Protein AF-A0A3N0BT98-F1 (afdb_monomer)

Nearest PDB structures (foldseek):
  6cet-assembly1_N  TM=4.795E-01  e=2.109E+00  Homo sapiens
  4luq-assembly2_D  TM=4.704E-01  e=3.663E+00  Pseudomonas aeruginosa PAO1
  7lc1-assembly1_B  TM=3.191E-01  e=2.385E+00  Homo sapiens
  4iss-assembly1_B  TM=2.458E-01  e=2.535E+00  Kluyveromyces lactis
  3voq-assembly1_A  TM=1.788E-01  e=3.048E+00  Homo sapiens

Solvent-accessible surface area (backbone atoms only — not comparable to full-atom values): 11064 Å² total; per-residue (Å²): 137,88,85,83,86,76,63,76,72,62,53,56,63,38,39,77,68,69,76,57,75,79,85,70,93,79,62,84,76,84,80,78,77,80,72,86,69,74,60,62,68,60,52,51,51,52,43,51,52,55,50,40,75,73,59,41,68,65,61,46,35,58,98,92,37,72,39,57,60,36,55,39,48,50,52,51,49,73,67,46,92,66,81,86,60,92,69,63,80,27,65,45,79,78,39,50,93,59,88,88,38,53,39,29,30,35,72,26,57,69,69,48,34,20,30,39,28,48,45,77,47,80,55,96,92,41,80,48,33,24,25,39,52,44,72,32,80,85,49,78,47,50,64,27,41,40,51,41,24,53,50,72,72,44,86,90,74,86,80,83,71,40,72,47,72,50,82,81,70,82,84,70,77,84,79,76,132

Secondary structure (DSSP, 8-state):
-------HHHHHHHHTTT------SS-------------HHHHHHHHHHHHHHHHGGGGTEETTEE-IIIIIHHHHHHH-SSS-S-----EEES----SS-SEEEEEESGGG-EEEEEEEEEETTEEEEEEEEEE-TT-SSSHHHHHHHHHHHSTT-----EEEE----TTSSS---

Mean predicted aligned error: 12.89 Å

Structure (mmCIF, N/CA/C/O backbone):
data_AF-A0A3N0BT98-F1
#
_entry.id   AF-A0A3N0BT98-F1
#
loop_
_atom_site.group_PDB
_atom_site.id
_atom_site.type_symbol
_atom_site.label_atom_id
_atom_site.label_alt_id
_atom_site.label_comp_id
_atom_site.label_asym_id
_atom_site.label_entity_id
_atom_site.label_seq_id
_atom_site.pdbx_PDB_ins_code
_atom_site.Cartn_x
_atom_site.Cartn_y
_atom_site.Cartn_z
_atom_site.occupancy
_atom_site.B_iso_or_equiv
_atom_site.auth_seq_id
_atom_site.auth_comp_id
_atom_site.auth_asym_id
_atom_site.auth_atom_id
_atom_site.pdbx_PDB_model_num
ATOM 1 N N . MET A 1 1 ? -21.030 -3.611 40.974 1.00 27.77 1 MET A N 1
ATOM 2 C CA . MET A 1 1 ? -19.738 -2.999 41.354 1.00 27.77 1 MET A CA 1
ATOM 3 C C . MET A 1 1 ? -18.654 -4.015 41.021 1.00 27.77 1 MET A C 1
ATOM 5 O O . MET A 1 1 ? -18.621 -5.060 41.652 1.00 27.77 1 MET A O 1
ATOM 9 N N . VAL A 1 2 ? -17.878 -3.803 39.955 1.00 24.09 2 VAL A N 1
ATOM 10 C CA . VAL A 1 2 ? -16.893 -4.791 39.474 1.00 24.09 2 VAL A CA 1
ATOM 11 C C . VAL A 1 2 ? -15.517 -4.394 40.009 1.00 24.09 2 VAL A C 1
ATOM 13 O O . VAL A 1 2 ? -14.987 -3.358 39.622 1.00 24.09 2 VAL A O 1
ATOM 16 N N . GLN A 1 3 ? -14.959 -5.183 40.931 1.00 24.47 3 GLN A N 1
ATOM 17 C CA . GLN A 1 3 ? -13.578 -5.023 41.395 1.00 24.47 3 GLN A CA 1
ATOM 18 C C . GLN A 1 3 ? -12.652 -5.850 40.504 1.00 24.47 3 GLN A C 1
ATOM 20 O O . GLN A 1 3 ? -12.637 -7.076 40.582 1.00 24.47 3 GLN A O 1
ATOM 25 N N . ILE A 1 4 ? -11.865 -5.178 39.667 1.00 32.69 4 ILE A N 1
ATOM 26 C CA . ILE A 1 4 ? -10.809 -5.815 38.877 1.00 32.69 4 ILE A CA 1
ATOM 27 C C . ILE A 1 4 ? -9.499 -5.672 39.659 1.00 32.69 4 ILE A C 1
ATOM 29 O O . ILE A 1 4 ? -8.987 -4.566 39.821 1.00 32.69 4 ILE A O 1
ATOM 33 N N . LYS A 1 5 ? -8.957 -6.786 40.164 1.00 31.34 5 LYS A N 1
ATOM 34 C CA . LYS A 1 5 ? -7.611 -6.843 40.756 1.00 31.34 5 LYS A CA 1
ATOM 35 C C . LYS A 1 5 ? -6.600 -7.143 39.648 1.00 31.34 5 LYS A C 1
ATOM 37 O O . LYS A 1 5 ? -6.535 -8.272 39.177 1.00 31.34 5 LYS A O 1
ATOM 42 N N . SER A 1 6 ? -5.817 -6.148 39.236 1.00 37.50 6 SER A N 1
ATOM 43 C CA . SER A 1 6 ? -4.643 -6.362 38.376 1.00 37.50 6 SER A CA 1
ATOM 44 C C . SER A 1 6 ? -3.377 -6.446 39.229 1.00 37.50 6 SER A C 1
ATOM 46 O O . SER A 1 6 ? -3.237 -5.714 40.208 1.00 37.50 6 SER A O 1
ATOM 48 N N . SER A 1 7 ? -2.449 -7.327 38.853 1.00 39.53 7 SER A N 1
ATOM 49 C CA . SER A 1 7 ? -1.159 -7.493 39.524 1.00 39.53 7 SER A CA 1
ATOM 50 C C . SER A 1 7 ? -0.265 -6.256 39.353 1.00 39.53 7 SER A C 1
ATOM 52 O O . SER A 1 7 ? -0.296 -5.562 38.332 1.00 39.53 7 SER A O 1
ATOM 54 N N . THR A 1 8 ? 0.564 -5.984 40.361 1.00 48.44 8 THR A N 1
ATOM 55 C CA . THR A 1 8 ? 1.478 -4.830 40.465 1.00 48.44 8 THR A CA 1
ATOM 56 C C . THR A 1 8 ? 2.521 -4.745 39.345 1.00 48.44 8 THR A C 1
ATOM 58 O O . THR A 1 8 ? 3.039 -3.662 39.078 1.00 48.44 8 THR A O 1
ATOM 61 N N . GLN A 1 9 ? 2.808 -5.846 38.644 1.00 46.72 9 GLN A N 1
ATOM 62 C CA . GLN A 1 9 ? 3.717 -5.856 37.490 1.00 46.72 9 GLN A CA 1
ATOM 63 C C . GLN A 1 9 ? 3.125 -5.151 36.259 1.00 46.72 9 GLN A C 1
ATOM 65 O O . GLN A 1 9 ? 3.854 -4.463 35.546 1.00 46.72 9 GLN A O 1
ATOM 70 N N . ASN A 1 10 ? 1.804 -5.221 36.054 1.00 46.53 10 ASN A N 1
ATOM 71 C CA . ASN A 1 10 ? 1.142 -4.543 34.933 1.00 46.53 10 ASN A CA 1
ATOM 72 C C . ASN A 1 10 ? 1.091 -3.018 35.120 1.00 46.53 10 ASN A C 1
ATOM 74 O O . ASN A 1 10 ? 1.072 -2.280 34.142 1.00 46.53 10 ASN A O 1
ATOM 78 N N . ILE A 1 11 ? 1.122 -2.536 36.365 1.00 48.88 11 ILE A N 1
ATOM 79 C CA . ILE A 1 11 ? 1.048 -1.103 36.693 1.00 48.88 11 ILE A CA 1
ATOM 80 C C . ILE A 1 11 ? 2.343 -0.377 36.292 1.00 48.88 11 ILE A C 1
ATOM 82 O O . ILE A 1 11 ? 2.284 0.684 35.675 1.00 48.88 11 ILE A O 1
ATOM 86 N N . LYS A 1 12 ? 3.513 -0.990 36.518 1.00 50.25 12 LYS A N 1
ATOM 87 C CA . LYS A 1 12 ? 4.813 -0.410 36.126 1.00 50.25 12 LYS A CA 1
ATOM 88 C C . LYS A 1 12 ? 4.991 -0.305 34.606 1.00 50.25 12 LYS A C 1
ATOM 90 O O . LYS A 1 12 ? 5.543 0.674 34.110 1.00 50.25 12 LYS A O 1
ATOM 95 N N . ALA A 1 13 ? 4.484 -1.284 33.852 1.00 50.62 13 ALA A N 1
ATOM 96 C CA . ALA A 1 13 ? 4.505 -1.249 32.386 1.00 50.62 13 ALA A CA 1
ATOM 97 C C . ALA A 1 13 ? 3.610 -0.136 31.806 1.00 50.62 13 ALA A C 1
ATOM 99 O O . ALA A 1 13 ? 3.868 0.369 30.712 1.00 50.62 13 ALA A O 1
ATOM 100 N N . LEU A 1 14 ? 2.563 0.257 32.536 1.00 45.38 14 LEU A N 1
ATOM 101 C CA . LEU A 1 14 ? 1.642 1.319 32.142 1.00 45.38 14 LEU A CA 1
ATOM 102 C C . LEU A 1 14 ? 2.140 2.717 32.563 1.00 45.38 14 LEU A C 1
ATOM 104 O O . LEU A 1 14 ? 1.911 3.678 31.828 1.00 45.38 14 LEU A O 1
ATOM 108 N N . GLU A 1 15 ? 2.895 2.829 33.664 1.00 47.34 15 GLU A N 1
ATOM 109 C CA . GLU A 1 15 ? 3.662 4.040 34.020 1.00 47.34 15 GLU A CA 1
ATOM 110 C C . GLU A 1 15 ? 4.735 4.374 32.981 1.00 47.34 15 GLU A C 1
ATOM 112 O O . GLU A 1 15 ? 4.818 5.518 32.538 1.00 47.34 15 GLU A O 1
ATOM 117 N N . HIS A 1 16 ? 5.494 3.380 32.507 1.00 50.00 16 HIS A N 1
ATOM 118 C CA . HIS A 1 16 ? 6.526 3.589 31.482 1.00 50.00 16 HIS A CA 1
ATOM 119 C C . HIS A 1 16 ? 5.952 4.106 30.145 1.00 50.00 16 HIS A C 1
ATOM 121 O O . HIS A 1 16 ? 6.655 4.732 29.355 1.00 50.00 16 HIS A O 1
ATOM 127 N N . LYS A 1 17 ? 4.661 3.871 29.877 1.00 47.38 17 LYS A N 1
ATOM 128 C CA . LYS A 1 17 ? 3.953 4.385 28.690 1.00 47.38 17 LYS A CA 1
ATOM 129 C C . LYS A 1 17 ? 3.357 5.786 28.891 1.00 47.38 17 LYS A C 1
ATOM 131 O O . LYS A 1 17 ? 2.661 6.273 28.005 1.00 47.38 17 LYS A O 1
ATOM 136 N N . GLY A 1 18 ? 3.595 6.429 30.038 1.00 42.69 18 GLY A N 1
ATOM 137 C CA . GLY A 1 18 ? 3.077 7.766 30.353 1.00 42.69 18 GLY A CA 1
ATOM 138 C C . GLY A 1 18 ? 1.562 7.817 30.581 1.00 42.69 18 GLY A C 1
ATOM 139 O O . GLY A 1 18 ? 0.978 8.897 30.574 1.00 42.69 18 GLY A O 1
ATOM 140 N N . LEU A 1 19 ? 0.917 6.661 30.777 1.00 42.69 19 LEU A N 1
ATOM 141 C CA . LEU A 1 19 ? -0.535 6.533 30.952 1.00 42.69 19 LEU A CA 1
ATOM 142 C C . LEU A 1 19 ? -0.970 6.624 32.429 1.00 42.69 19 LEU A C 1
ATOM 144 O O . LEU A 1 19 ? -2.149 6.451 32.726 1.00 42.69 19 LEU A O 1
ATOM 148 N N . PHE A 1 20 ? -0.032 6.880 33.350 1.00 44.25 20 PHE A N 1
ATOM 149 C CA . PHE A 1 20 ? -0.250 6.879 34.800 1.00 44.25 20 PHE A CA 1
ATOM 150 C C . PHE A 1 20 ? 0.465 8.043 35.504 1.00 44.25 20 PHE A C 1
ATOM 152 O O . PHE A 1 20 ? 1.631 8.321 35.227 1.00 44.25 20 PHE A O 1
ATOM 159 N N . LYS A 1 21 ? -0.228 8.682 36.458 1.00 47.00 21 LYS A N 1
ATOM 160 C CA . LYS A 1 21 ? 0.336 9.522 37.533 1.00 47.00 21 LYS A CA 1
ATOM 161 C C . LYS A 1 21 ? -0.542 9.422 38.792 1.00 47.00 21 LYS A C 1
ATOM 163 O O . LYS A 1 21 ? -1.759 9.317 38.670 1.00 47.00 21 LYS A O 1
ATOM 168 N N . ASN A 1 22 ? 0.085 9.527 39.969 1.00 45.16 22 ASN A N 1
ATOM 169 C CA . ASN A 1 22 ? -0.522 9.585 41.312 1.00 45.16 22 ASN A CA 1
ATOM 170 C C . ASN A 1 22 ? -1.292 8.322 41.754 1.00 45.16 22 ASN A C 1
ATOM 172 O O . ASN A 1 22 ? -2.518 8.321 41.843 1.00 45.16 22 ASN A O 1
ATOM 176 N N . TRP A 1 23 ? -0.557 7.255 42.082 1.00 43.41 23 TRP A N 1
ATOM 177 C CA . TRP A 1 23 ? -1.090 6.078 42.778 1.00 43.41 2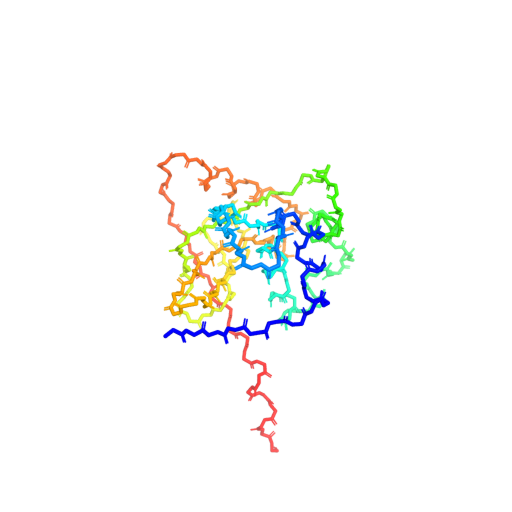3 TRP A CA 1
ATOM 178 C C . TRP A 1 23 ? -0.957 6.236 44.305 1.00 43.41 23 TRP A C 1
ATOM 180 O O . TRP A 1 23 ? 0.158 6.281 44.814 1.00 43.41 23 TRP A O 1
ATOM 190 N N . ASP A 1 24 ? -2.081 6.283 45.029 1.00 44.97 24 ASP A N 1
ATOM 191 C CA . ASP A 1 24 ? -2.153 6.358 46.509 1.00 44.97 24 ASP A CA 1
ATOM 192 C C . ASP A 1 24 ? -2.895 5.141 47.110 1.00 44.97 24 ASP A C 1
ATOM 194 O O . ASP A 1 24 ? -3.678 5.228 48.048 1.00 44.97 24 ASP A O 1
ATOM 198 N N . GLY A 1 25 ? -2.764 3.961 46.495 1.00 47.28 25 GLY A N 1
ATOM 199 C CA . GLY A 1 25 ? -3.214 2.693 47.094 1.00 47.28 25 GLY A CA 1
ATOM 200 C C . GLY A 1 25 ? -4.725 2.488 47.331 1.00 47.28 25 GLY A C 1
ATOM 201 O O . GLY A 1 25 ? -5.108 1.382 47.701 1.00 47.28 25 GLY A O 1
ATOM 202 N N . GLY A 1 26 ? -5.595 3.478 47.093 1.00 37.22 26 GLY A N 1
ATOM 203 C CA . GLY A 1 26 ? -7.041 3.361 47.359 1.00 37.22 26 GLY A CA 1
ATOM 204 C C . GLY A 1 26 ? -7.983 4.062 46.373 1.00 37.22 26 GLY A C 1
ATOM 205 O O . GLY A 1 26 ? -9.180 3.776 46.369 1.00 37.22 26 GLY A O 1
ATOM 206 N N . LYS A 1 27 ? -7.480 4.950 45.508 1.00 33.22 27 LYS A N 1
ATOM 207 C CA . LYS A 1 27 ? -8.255 5.611 44.443 1.00 33.22 27 LYS A CA 1
ATOM 208 C C . LYS A 1 27 ? -7.406 5.698 43.178 1.00 33.22 27 LYS A C 1
ATOM 210 O O . LYS A 1 27 ? -6.213 5.972 43.261 1.00 33.22 27 LYS A O 1
ATOM 215 N N . PHE A 1 28 ? -8.022 5.468 42.020 1.00 31.52 28 PHE A N 1
ATOM 216 C CA . PHE A 1 28 ? -7.391 5.672 40.718 1.00 31.52 28 PHE A CA 1
ATOM 217 C C . PHE A 1 28 ? -8.147 6.761 39.955 1.00 31.52 28 PHE A C 1
ATOM 219 O O . PHE A 1 28 ? -9.377 6.762 39.926 1.00 31.52 28 PHE A O 1
ATOM 226 N N . THR A 1 29 ? -7.408 7.670 39.324 1.00 32.06 29 THR A N 1
ATOM 227 C CA . THR A 1 29 ? -7.962 8.650 38.387 1.00 32.06 29 THR A CA 1
ATOM 228 C C . THR A 1 29 ? -7.465 8.280 37.001 1.00 32.06 29 THR A C 1
ATOM 230 O O . THR A 1 29 ? -6.276 8.377 36.709 1.00 32.06 29 THR A O 1
ATOM 233 N N . LEU A 1 30 ? -8.377 7.793 36.163 1.00 31.94 30 LEU A N 1
ATOM 234 C CA . LEU A 1 30 ? -8.071 7.360 34.806 1.00 31.94 30 LEU A CA 1
ATOM 235 C C . LEU A 1 30 ? -8.245 8.556 33.868 1.00 31.94 30 LEU A C 1
ATOM 237 O O . LEU A 1 30 ? -9.354 8.872 33.443 1.00 31.94 30 LEU A O 1
ATOM 241 N N . THR A 1 31 ? -7.156 9.259 33.571 1.00 31.36 31 THR A N 1
ATOM 242 C CA . THR A 1 31 ? -7.186 10.377 32.621 1.00 31.36 31 THR A CA 1
ATOM 243 C C . THR A 1 31 ? -7.061 9.824 31.205 1.00 31.36 31 THR A C 1
ATOM 245 O O . THR A 1 31 ? -5.972 9.730 30.643 1.00 31.36 31 THR A O 1
ATOM 248 N N . TRP A 1 32 ? -8.183 9.410 30.617 1.00 33.00 32 TRP A N 1
ATOM 249 C CA . TRP A 1 32 ? -8.204 8.964 29.227 1.00 33.00 32 TRP A CA 1
ATOM 250 C C . TRP A 1 32 ? -8.267 10.183 28.306 1.00 33.00 32 TRP A C 1
ATOM 252 O O . TRP A 1 32 ? -9.336 10.685 27.972 1.00 33.00 32 TRP A O 1
ATOM 262 N N . GLN A 1 33 ? -7.110 10.673 27.865 1.00 35.41 33 GLN A N 1
ATOM 263 C CA . GLN A 1 33 ? -7.080 11.443 26.627 1.00 35.41 33 GLN A CA 1
ATOM 264 C C . GLN A 1 33 ? -7.118 10.437 25.482 1.00 35.41 33 GLN A C 1
ATOM 266 O O . GLN A 1 33 ? -6.097 9.863 25.107 1.00 35.41 33 GLN A O 1
ATOM 271 N N . GLN A 1 34 ? -8.312 10.187 24.947 1.00 32.53 34 GLN A N 1
ATOM 272 C CA . GLN A 1 34 ? -8.488 9.471 23.690 1.00 32.53 34 GLN A CA 1
ATOM 273 C C . GLN A 1 34 ? -7.866 10.341 22.583 1.00 32.53 34 GLN A C 1
ATOM 275 O O . GLN A 1 34 ? -8.548 11.123 21.921 1.00 32.53 34 GLN A O 1
ATOM 280 N N . ARG A 1 35 ? -6.537 10.295 22.426 1.00 37.78 35 ARG A N 1
ATOM 281 C CA . ARG A 1 35 ? -5.868 10.942 21.299 1.00 37.78 35 ARG A CA 1
ATOM 282 C C . ARG A 1 35 ? -6.377 10.244 20.041 1.00 37.78 35 ARG A C 1
ATOM 284 O O . ARG A 1 35 ? -5.951 9.140 19.730 1.00 37.78 35 ARG A O 1
ATOM 291 N N . LYS A 1 36 ? -7.277 10.905 19.311 1.00 51.19 36 LYS A N 1
ATOM 292 C CA . LYS A 1 36 ? -7.743 10.535 17.961 1.00 51.19 36 LYS A CA 1
ATOM 293 C C . LYS A 1 36 ? -6.627 10.621 16.899 1.00 51.19 36 LYS A C 1
ATOM 295 O O . LYS A 1 36 ? -6.927 10.754 15.718 1.00 51.19 36 LYS A O 1
ATOM 300 N N . ASN A 1 37 ? -5.353 10.571 17.288 1.00 59.22 37 ASN A N 1
ATOM 301 C CA . ASN A 1 37 ? -4.255 10.511 16.335 1.00 59.22 37 ASN A CA 1
ATOM 302 C C . ASN A 1 37 ? -4.044 9.048 15.974 1.00 59.22 37 ASN A C 1
ATOM 304 O O . ASN A 1 37 ? -3.452 8.285 16.732 1.00 59.22 37 ASN A O 1
ATOM 308 N N . ILE A 1 38 ? -4.594 8.670 14.825 1.00 70.38 38 ILE A N 1
ATOM 309 C CA . ILE A 1 38 ? -4.307 7.399 14.172 1.00 70.38 38 ILE A CA 1
ATOM 310 C C . ILE A 1 38 ? -2.798 7.336 13.929 1.00 70.38 38 ILE A C 1
ATOM 312 O O . ILE A 1 38 ? -2.228 8.247 13.324 1.00 70.38 38 ILE A O 1
ATOM 316 N N . ASP A 1 39 ? -2.156 6.267 14.396 1.00 83.12 39 ASP A N 1
ATOM 317 C CA . ASP A 1 39 ? -0.758 5.998 14.076 1.00 83.12 39 ASP A CA 1
ATOM 318 C C . ASP A 1 39 ? -0.665 5.566 12.606 1.00 83.12 39 ASP A C 1
ATOM 320 O O . ASP A 1 39 ? -0.845 4.398 12.249 1.00 83.12 39 ASP A O 1
ATOM 324 N N . LYS A 1 40 ? -0.430 6.552 11.736 1.00 84.50 40 LYS A N 1
ATOM 325 C CA . LYS A 1 40 ? -0.335 6.363 10.286 1.00 84.50 40 LYS A CA 1
ATOM 326 C C . LYS A 1 40 ? 0.766 5.366 9.913 1.00 84.50 40 LYS A C 1
ATOM 328 O O . LYS A 1 40 ? 0.600 4.583 8.982 1.00 84.50 40 LYS A O 1
ATOM 333 N N . LYS A 1 41 ? 1.870 5.347 10.667 1.00 87.56 41 LYS A N 1
ATOM 334 C CA . LYS A 1 41 ? 2.983 4.423 10.436 1.00 87.56 41 LYS A CA 1
ATOM 335 C C . LYS A 1 41 ? 2.585 2.995 10.789 1.00 87.56 41 LYS A C 1
ATOM 337 O O . LYS A 1 41 ? 2.930 2.075 10.054 1.00 87.56 41 LYS A O 1
ATOM 342 N N . ALA A 1 42 ? 1.825 2.799 11.865 1.00 87.94 42 ALA A N 1
ATOM 343 C CA . ALA A 1 42 ? 1.260 1.491 12.190 1.00 87.94 42 ALA A CA 1
ATOM 344 C C . ALA A 1 42 ? 0.292 0.997 11.100 1.00 87.94 42 ALA A C 1
ATOM 346 O O . ALA A 1 42 ? 0.397 -0.157 10.687 1.00 87.94 42 ALA A O 1
ATOM 347 N N . LEU A 1 43 ? -0.583 1.866 10.576 1.00 89.06 43 LEU A N 1
ATOM 348 C CA . LEU A 1 43 ? -1.450 1.519 9.441 1.00 89.06 43 LEU A CA 1
ATOM 349 C C . LEU A 1 43 ? -0.640 1.094 8.212 1.00 89.06 43 LEU A C 1
ATOM 351 O O . LEU A 1 43 ? -0.933 0.061 7.611 1.00 89.06 43 LEU A O 1
ATOM 355 N N . LEU A 1 44 ? 0.409 1.847 7.880 1.00 92.75 44 LEU A N 1
ATOM 356 C CA . LEU A 1 44 ? 1.286 1.541 6.755 1.00 92.75 44 LEU A CA 1
ATOM 357 C C . LEU A 1 44 ? 2.009 0.197 6.937 1.00 92.75 44 LEU A C 1
ATOM 359 O O . LEU A 1 44 ? 2.083 -0.592 5.996 1.00 92.75 44 LEU A O 1
ATOM 363 N N . LYS A 1 45 ? 2.468 -0.120 8.158 1.00 92.50 45 LYS A N 1
ATOM 364 C CA . LYS A 1 45 ? 3.034 -1.443 8.491 1.00 92.50 45 LYS A CA 1
ATOM 365 C C . LYS A 1 45 ? 2.022 -2.561 8.272 1.00 92.50 45 LYS A C 1
ATOM 367 O O . LYS A 1 45 ? 2.367 -3.575 7.671 1.00 92.50 45 LYS A O 1
ATOM 372 N N . CYS A 1 46 ? 0.787 -2.388 8.742 1.00 92.06 46 CYS A N 1
ATOM 373 C CA . CYS A 1 46 ? -0.275 -3.372 8.542 1.00 92.06 46 CYS A CA 1
ATOM 374 C C . CYS A 1 46 ? -0.575 -3.588 7.054 1.00 92.06 46 CYS A C 1
ATOM 376 O O . CYS A 1 46 ? -0.674 -4.734 6.622 1.00 92.06 46 CYS A O 1
ATOM 378 N N . ALA A 1 47 ? -0.665 -2.509 6.272 1.00 93.88 47 ALA A N 1
ATOM 379 C CA . ALA A 1 47 ? -0.902 -2.588 4.835 1.00 93.88 47 ALA A CA 1
ATOM 380 C C . ALA A 1 47 ? 0.234 -3.318 4.107 1.00 93.88 47 ALA A C 1
ATOM 382 O O . ALA A 1 47 ? -0.021 -4.245 3.340 1.00 93.88 47 ALA A O 1
ATOM 383 N N . TYR A 1 48 ? 1.488 -2.958 4.404 1.00 94.38 48 TYR A N 1
ATOM 384 C CA . TYR A 1 48 ? 2.664 -3.622 3.842 1.00 94.38 48 TYR A CA 1
ATOM 385 C C . TYR A 1 48 ? 2.675 -5.121 4.155 1.00 94.38 48 TYR A C 1
ATOM 387 O O . TYR A 1 48 ? 2.807 -5.933 3.244 1.00 94.38 48 TYR A O 1
ATOM 395 N N . LEU A 1 49 ? 2.486 -5.499 5.424 1.00 93.62 49 LEU A N 1
ATOM 396 C CA . LEU A 1 49 ? 2.475 -6.906 5.832 1.00 93.62 49 LEU A CA 1
ATOM 397 C C . LEU A 1 49 ? 1.335 -7.688 5.174 1.00 93.62 49 LEU A C 1
ATOM 399 O O . LEU A 1 49 ? 1.530 -8.842 4.801 1.00 93.62 49 LEU A O 1
ATOM 403 N N . MET A 1 50 ? 0.166 -7.068 4.993 1.00 91.31 50 MET A N 1
ATOM 404 C CA . MET A 1 50 ? -0.963 -7.694 4.310 1.00 91.31 50 MET A CA 1
ATOM 405 C C . MET A 1 50 ? -0.629 -8.008 2.851 1.00 91.31 50 MET A C 1
ATOM 407 O O . MET A 1 50 ? -0.808 -9.148 2.423 1.00 91.31 50 MET A O 1
ATOM 411 N N . VAL A 1 51 ? -0.087 -7.043 2.1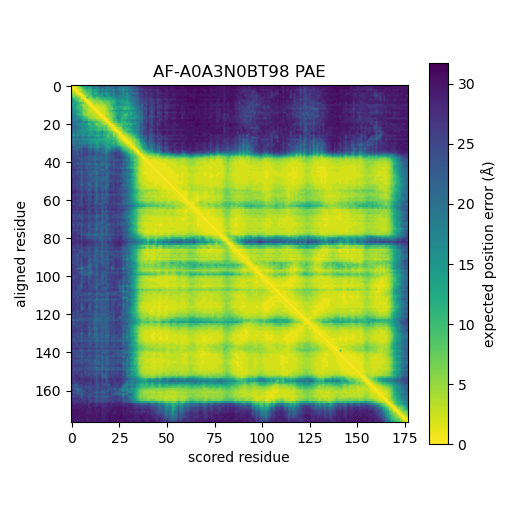05 1.00 91.88 51 VAL A N 1
ATOM 412 C CA . VAL A 1 51 ? 0.303 -7.263 0.704 1.00 91.88 51 VAL A CA 1
ATOM 413 C C . VAL A 1 51 ? 1.461 -8.249 0.599 1.00 91.88 51 VAL A C 1
ATOM 415 O O . VAL A 1 51 ? 1.393 -9.190 -0.190 1.00 91.88 51 VAL A O 1
ATOM 418 N N . PHE A 1 52 ? 2.482 -8.108 1.445 1.00 91.19 52 PHE A N 1
ATOM 419 C CA . PHE A 1 52 ? 3.619 -9.025 1.481 1.00 91.19 52 PHE A CA 1
ATOM 420 C C . PHE A 1 52 ? 3.194 -10.465 1.800 1.00 91.19 52 PHE A C 1
ATOM 422 O O . PHE A 1 52 ? 3.718 -11.396 1.202 1.00 91.19 52 PHE A O 1
ATOM 429 N N . SER A 1 53 ? 2.198 -10.673 2.668 1.00 89.56 53 SER A N 1
ATOM 430 C CA . SER A 1 53 ? 1.677 -12.016 2.973 1.00 89.56 53 SER A CA 1
ATOM 431 C C . SER A 1 53 ? 0.992 -12.707 1.787 1.00 89.56 53 SER A C 1
ATOM 433 O O . SER A 1 53 ? 0.805 -13.921 1.820 1.00 89.56 53 SER A O 1
ATOM 435 N N . LYS A 1 54 ? 0.598 -11.944 0.759 1.00 87.00 54 LYS A N 1
ATOM 436 C CA . LYS A 1 54 ? -0.089 -12.453 -0.434 1.00 87.00 54 LYS A CA 1
ATOM 437 C C . LYS A 1 54 ? 0.829 -12.559 -1.647 1.00 87.00 54 LYS A C 1
ATOM 439 O O . LYS A 1 54 ? 0.757 -13.556 -2.351 1.00 87.00 54 LYS A O 1
ATOM 444 N N . ILE A 1 55 ? 1.673 -11.554 -1.872 1.00 88.00 55 ILE A N 1
ATOM 445 C CA . ILE A 1 55 ? 2.546 -11.457 -3.054 1.00 88.00 55 ILE A CA 1
ATOM 446 C C . ILE A 1 55 ? 3.958 -11.990 -2.759 1.00 88.00 55 ILE A C 1
ATOM 448 O O . ILE A 1 55 ? 4.627 -12.531 -3.631 1.00 88.00 55 ILE A O 1
ATOM 452 N N . GLY A 1 56 ? 4.431 -11.872 -1.517 1.00 87.88 56 GLY A N 1
ATOM 453 C CA . GLY A 1 56 ? 5.764 -12.322 -1.122 1.00 87.88 56 GLY A CA 1
ATOM 454 C C . GLY A 1 56 ? 6.893 -11.482 -1.722 1.00 87.88 56 GLY A C 1
ATOM 455 O O . GLY A 1 56 ? 6.788 -10.262 -1.857 1.00 87.88 56 GLY A O 1
ATOM 456 N N . TYR A 1 57 ? 8.010 -12.138 -2.045 1.00 87.88 57 TYR A N 1
ATOM 457 C CA . TYR A 1 57 ? 9.250 -11.477 -2.468 1.00 87.88 57 TYR A CA 1
ATOM 458 C C . TYR A 1 57 ? 9.148 -10.740 -3.809 1.00 87.88 57 TYR A C 1
ATOM 460 O O . TYR A 1 57 ? 9.867 -9.761 -3.998 1.00 87.88 57 TYR A O 1
ATOM 468 N N . GLU A 1 58 ? 8.222 -11.130 -4.688 1.00 88.06 58 GLU A N 1
ATOM 469 C CA . GLU A 1 58 ? 7.949 -10.442 -5.964 1.00 88.06 58 GLU A CA 1
ATOM 470 C C . GLU A 1 58 ? 7.468 -8.995 -5.768 1.00 88.06 58 GLU A C 1
ATOM 472 O O . GLU A 1 58 ? 7.558 -8.149 -6.660 1.00 88.06 58 GLU A O 1
ATOM 477 N N . LEU A 1 59 ? 6.989 -8.674 -4.563 1.00 89.19 59 LEU A N 1
ATOM 478 C CA . LEU A 1 59 ? 6.635 -7.312 -4.193 1.00 89.19 59 LEU A CA 1
ATOM 479 C C . LEU A 1 59 ? 7.864 -6.393 -4.210 1.00 89.19 59 LEU A C 1
ATOM 481 O O . LEU A 1 59 ? 7.807 -5.280 -4.731 1.00 89.19 59 LEU A O 1
ATOM 485 N N . ILE A 1 60 ? 8.970 -6.874 -3.640 1.00 90.44 60 ILE A N 1
ATOM 486 C CA . ILE A 1 60 ? 10.149 -6.070 -3.296 1.00 90.44 60 ILE A CA 1
ATOM 487 C C . ILE A 1 60 ? 11.348 -6.324 -4.222 1.00 90.44 60 ILE A C 1
ATOM 489 O O . ILE A 1 60 ? 12.269 -5.506 -4.254 1.00 90.44 60 ILE A O 1
ATOM 493 N N . PHE A 1 61 ? 11.325 -7.421 -4.984 1.00 89.19 61 PHE A N 1
ATOM 494 C CA . PHE A 1 61 ? 12.321 -7.768 -5.995 1.00 89.19 61 PHE A CA 1
ATOM 495 C C . PHE A 1 61 ? 11.683 -7.886 -7.382 1.00 89.19 61 PHE A C 1
ATOM 497 O O . PHE A 1 61 ? 10.565 -8.376 -7.519 1.00 89.19 61 PHE A O 1
ATOM 504 N N . ASP A 1 62 ? 12.414 -7.471 -8.411 1.00 84.94 62 ASP A N 1
ATOM 505 C CA . ASP A 1 62 ? 12.121 -7.748 -9.817 1.00 84.94 62 ASP A CA 1
ATOM 506 C C . ASP A 1 62 ? 13.377 -8.261 -10.546 1.00 84.94 62 ASP A C 1
ATOM 508 O O . ASP A 1 62 ? 14.396 -8.580 -9.927 1.00 84.94 62 ASP A O 1
ATOM 512 N N . THR A 1 63 ? 13.316 -8.357 -11.877 1.00 85.50 63 THR A N 1
ATOM 513 C CA . THR A 1 63 ? 14.452 -8.781 -12.712 1.00 85.50 63 THR A CA 1
ATOM 514 C C . THR A 1 63 ? 15.658 -7.843 -12.626 1.00 85.50 63 THR A C 1
ATOM 516 O O . THR A 1 63 ? 16.774 -8.266 -12.912 1.00 85.50 63 THR A O 1
ATOM 519 N N . CYS A 1 64 ? 15.445 -6.582 -12.248 1.00 83.81 64 CYS A N 1
ATOM 520 C CA . CYS A 1 64 ? 16.478 -5.568 -12.048 1.00 83.81 64 CYS A CA 1
ATOM 521 C C . CYS A 1 64 ? 17.023 -5.566 -10.606 1.00 83.81 64 CYS A C 1
ATOM 523 O O . CYS A 1 64 ? 17.988 -4.857 -10.318 1.00 83.81 64 CYS A O 1
ATOM 525 N N . GLY A 1 65 ? 16.458 -6.382 -9.710 1.00 88.75 65 GLY A N 1
ATOM 526 C CA . GLY A 1 65 ? 16.906 -6.558 -8.334 1.00 88.75 65 GLY A CA 1
ATOM 527 C C . GLY A 1 65 ? 15.953 -5.938 -7.317 1.00 88.75 65 GLY A C 1
ATOM 528 O O . GLY A 1 65 ? 14.735 -6.024 -7.440 1.00 88.75 65 GLY A O 1
ATOM 529 N N . PHE A 1 66 ? 16.506 -5.385 -6.238 1.00 89.50 66 PHE A N 1
ATOM 530 C CA . PHE A 1 66 ? 15.713 -4.789 -5.164 1.00 89.50 66 PHE A CA 1
ATOM 531 C C . PHE A 1 66 ? 15.190 -3.406 -5.571 1.00 89.50 66 PHE A C 1
ATOM 533 O O . PHE A 1 66 ? 15.955 -2.560 -6.037 1.00 89.50 66 PHE A O 1
ATOM 540 N N . LYS A 1 67 ? 13.898 -3.151 -5.343 1.00 91.56 67 LYS A N 1
ATOM 541 C CA . LYS A 1 67 ? 13.220 -1.906 -5.742 1.00 91.56 67 LYS A CA 1
ATOM 542 C C . LYS A 1 67 ? 13.527 -0.744 -4.792 1.00 91.56 67 LYS A C 1
ATOM 544 O O . LYS A 1 67 ? 12.664 -0.306 -4.030 1.00 91.56 67 LYS A O 1
ATOM 549 N N . ASN A 1 68 ? 14.768 -0.257 -4.827 1.00 90.94 68 ASN A N 1
ATOM 550 C CA . ASN A 1 68 ? 15.284 0.779 -3.922 1.00 90.94 68 ASN A CA 1
ATOM 551 C C . ASN A 1 68 ? 14.442 2.064 -3.911 1.00 90.94 68 ASN A C 1
ATOM 553 O O . ASN A 1 68 ? 14.195 2.605 -2.841 1.00 90.94 68 ASN A O 1
ATOM 557 N N . GLU A 1 69 ? 13.954 2.492 -5.076 1.00 92.81 69 GLU A N 1
ATOM 558 C CA . GLU A 1 69 ? 13.215 3.749 -5.291 1.00 92.81 69 GLU A CA 1
ATOM 559 C C . GLU A 1 69 ? 11.734 3.686 -4.862 1.00 92.81 69 GLU A C 1
ATOM 561 O O . GLU A 1 69 ? 11.048 4.706 -4.840 1.00 92.81 69 GLU A O 1
ATOM 566 N N . THR A 1 70 ? 11.209 2.503 -4.515 1.00 93.56 70 THR A N 1
ATOM 567 C CA . THR A 1 70 ? 9.808 2.332 -4.090 1.00 93.56 70 THR A CA 1
ATOM 568 C C . THR A 1 70 ? 9.699 1.569 -2.774 1.00 93.56 70 THR A C 1
ATOM 570 O O . THR A 1 70 ? 9.606 2.167 -1.700 1.00 93.56 70 THR A O 1
ATOM 573 N N . TYR A 1 71 ? 9.724 0.237 -2.825 1.00 93.06 71 TYR A N 1
ATOM 574 C CA . TYR A 1 71 ? 9.601 -0.610 -1.640 1.00 93.06 71 TYR A CA 1
ATOM 575 C C . TYR A 1 71 ? 10.834 -0.548 -0.735 1.00 93.06 71 TYR A C 1
ATOM 577 O O . TYR A 1 71 ? 10.695 -0.745 0.470 1.00 93.06 71 TYR A O 1
ATOM 585 N N . GLY A 1 72 ? 12.009 -0.225 -1.279 1.00 91.12 72 GLY A N 1
ATOM 586 C CA . GLY A 1 72 ? 13.206 0.090 -0.501 1.00 91.12 72 GLY A CA 1
ATOM 587 C C . GLY A 1 72 ? 12.977 1.272 0.430 1.00 91.12 72 GLY A C 1
ATOM 588 O O . GLY A 1 72 ? 13.077 1.104 1.646 1.00 91.12 72 GLY A O 1
ATOM 589 N N . VAL A 1 73 ? 12.548 2.411 -0.125 1.00 92.69 73 VAL A N 1
ATOM 590 C CA . VAL A 1 73 ? 12.175 3.609 0.649 1.00 92.69 73 VAL A CA 1
ATOM 591 C C . VAL A 1 73 ? 11.096 3.292 1.686 1.00 92.69 73 VAL A C 1
ATOM 593 O O . VAL A 1 73 ? 11.220 3.685 2.844 1.00 92.69 73 VAL A O 1
ATOM 596 N N . LEU A 1 74 ? 10.053 2.536 1.310 1.00 93.25 74 LEU A N 1
ATOM 597 C CA . LEU A 1 74 ? 9.003 2.115 2.245 1.00 93.25 74 LEU A CA 1
ATOM 598 C C . LEU A 1 74 ? 9.583 1.315 3.419 1.00 93.25 74 LEU A C 1
ATOM 600 O O . LEU A 1 74 ? 9.284 1.606 4.575 1.00 93.25 74 LEU A O 1
ATOM 604 N N . ILE A 1 75 ? 10.390 0.289 3.146 1.00 91.62 75 ILE A N 1
ATOM 605 C CA . ILE A 1 75 ? 10.973 -0.569 4.185 1.00 91.62 75 ILE A CA 1
ATOM 606 C C . ILE A 1 75 ? 11.870 0.253 5.107 1.00 91.62 75 ILE A C 1
ATOM 608 O O . ILE A 1 75 ? 11.802 0.095 6.328 1.00 91.62 75 ILE A O 1
ATOM 612 N N . GLU A 1 76 ? 12.685 1.139 4.545 1.00 90.62 76 GLU A N 1
ATOM 613 C CA . GLU A 1 76 ? 13.559 2.020 5.308 1.00 90.62 76 GLU A CA 1
ATOM 614 C C . GLU A 1 76 ? 12.749 2.967 6.205 1.00 90.62 76 GLU A C 1
ATOM 616 O O . GLU A 1 76 ? 12.962 3.005 7.421 1.00 90.62 76 GLU A O 1
ATOM 621 N N . TYR A 1 77 ? 11.717 3.610 5.645 1.00 91.00 77 TYR A N 1
ATOM 622 C CA . TYR A 1 77 ? 10.761 4.432 6.385 1.00 91.00 77 TYR A CA 1
ATOM 623 C C . TYR A 1 77 ? 10.114 3.651 7.532 1.00 91.00 77 TYR A C 1
ATOM 625 O O . TYR A 1 77 ? 10.009 4.147 8.654 1.00 91.00 77 TYR A O 1
ATOM 633 N N . LEU A 1 78 ? 9.689 2.406 7.296 1.00 90.25 78 LEU A N 1
ATOM 634 C CA . LEU A 1 78 ? 9.038 1.572 8.307 1.00 90.25 78 LEU A CA 1
ATOM 635 C C . LEU A 1 78 ? 9.986 1.125 9.432 1.00 90.25 78 LEU A C 1
ATOM 637 O O . LEU A 1 78 ? 9.523 0.950 10.572 1.00 90.25 78 LEU A O 1
ATOM 641 N N . ARG A 1 79 ? 11.274 0.932 9.123 1.00 86.75 79 ARG A N 1
ATOM 642 C CA . ARG A 1 79 ? 12.319 0.499 10.064 1.00 86.75 79 ARG A CA 1
ATOM 643 C C . ARG A 1 79 ? 12.843 1.637 10.930 1.00 86.75 79 ARG A C 1
ATOM 645 O O . ARG A 1 79 ? 13.049 1.418 12.122 1.00 86.75 79 ARG A O 1
ATOM 652 N N . ASN A 1 80 ? 13.036 2.820 10.359 1.00 82.31 80 ASN A N 1
ATOM 653 C CA . ASN A 1 80 ? 13.645 3.934 11.077 1.00 82.31 80 ASN A CA 1
ATOM 654 C C . ASN A 1 80 ? 12.670 4.536 12.091 1.00 82.31 80 ASN A C 1
ATOM 656 O O . ASN A 1 80 ? 11.484 4.710 11.820 1.00 82.31 80 ASN A O 1
ATOM 660 N N . SER A 1 81 ? 13.143 4.826 13.301 1.00 65.06 81 SER A N 1
ATOM 661 C CA . SER A 1 81 ? 12.362 5.553 14.312 1.00 65.06 81 SER A CA 1
ATOM 662 C C . SER A 1 81 ? 12.332 7.059 14.053 1.00 65.06 81 SER A C 1
ATOM 664 O O . SER A 1 81 ? 11.434 7.736 14.546 1.00 65.06 81 SER A O 1
ATOM 666 N N . GLU A 1 82 ? 13.296 7.557 13.283 1.00 60.94 82 GLU A N 1
ATOM 667 C CA . GLU A 1 82 ? 13.473 8.968 12.944 1.00 60.94 82 GLU A CA 1
ATOM 668 C C . GLU A 1 82 ? 12.679 9.339 11.681 1.00 60.94 82 GLU A C 1
ATOM 670 O O . GLU A 1 82 ? 12.375 8.489 10.840 1.00 60.94 82 GLU A O 1
ATOM 675 N N . SER A 1 83 ? 12.269 10.605 11.598 1.00 60.88 83 SER A N 1
ATOM 676 C CA . SER A 1 83 ? 11.322 11.142 10.610 1.00 60.88 83 SER A CA 1
ATOM 677 C C . SER A 1 83 ? 11.956 11.586 9.291 1.00 60.88 83 SER A C 1
ATOM 679 O O . SER A 1 83 ? 11.257 12.153 8.459 1.00 60.88 83 SER A O 1
ATOM 681 N N . ASP A 1 84 ? 13.252 11.357 9.099 1.00 70.81 84 ASP A N 1
ATOM 682 C CA . ASP A 1 84 ? 14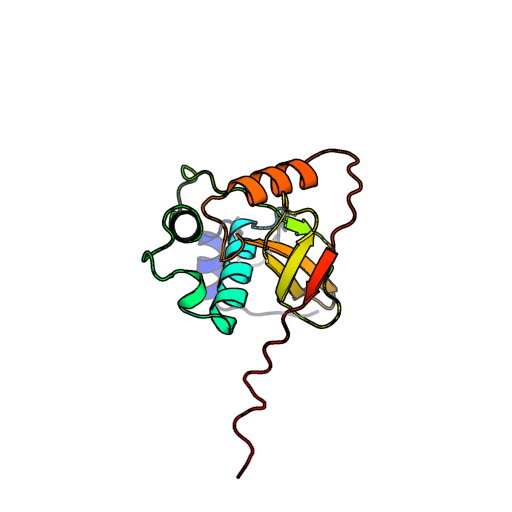.018 12.021 8.034 1.00 70.81 84 ASP A CA 1
ATOM 683 C C . ASP A 1 84 ? 13.789 11.419 6.641 1.00 70.81 84 ASP A C 1
ATOM 685 O O . ASP A 1 84 ? 14.213 11.986 5.636 1.00 70.81 84 ASP A O 1
ATOM 689 N N . ILE A 1 85 ? 13.087 10.286 6.564 1.00 80.88 85 ILE A N 1
ATOM 690 C CA . ILE A 1 85 ? 12.699 9.675 5.293 1.00 80.88 85 ILE A CA 1
ATOM 691 C C . ILE A 1 85 ? 11.350 10.236 4.854 1.00 80.88 85 ILE A C 1
ATOM 693 O O . ILE A 1 85 ? 10.320 9.982 5.486 1.00 80.88 85 ILE A O 1
ATOM 697 N N . ASP A 1 86 ? 11.367 10.944 3.729 1.00 81.12 86 ASP A N 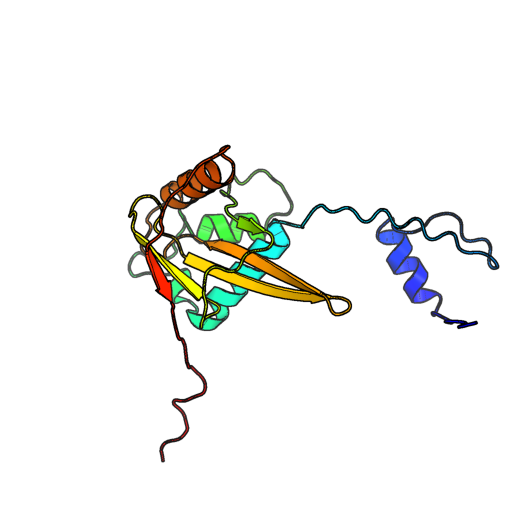1
ATOM 698 C CA . ASP A 1 86 ? 10.172 11.415 3.034 1.00 81.12 86 ASP A CA 1
ATOM 699 C C . ASP A 1 86 ? 9.489 10.250 2.297 1.00 81.12 86 ASP A C 1
ATOM 701 O O . ASP A 1 86 ? 9.866 9.887 1.181 1.00 81.12 86 ASP A O 1
ATOM 705 N N . PHE A 1 87 ? 8.492 9.636 2.940 1.00 89.12 87 PHE A N 1
ATOM 706 C CA . PHE A 1 87 ? 7.606 8.661 2.305 1.00 89.12 87 PHE A CA 1
ATOM 707 C C . PHE A 1 87 ? 6.178 9.223 2.220 1.00 89.12 87 PHE A C 1
ATOM 709 O O . PHE A 1 87 ? 5.604 9.532 3.270 1.00 89.12 87 PHE A O 1
ATOM 716 N N . PRO A 1 88 ? 5.572 9.292 1.019 1.00 89.94 88 PRO A N 1
ATOM 717 C CA . PRO A 1 88 ? 4.235 9.843 0.849 1.00 89.94 88 PRO A CA 1
ATOM 718 C C . PRO A 1 88 ? 3.178 8.909 1.427 1.00 89.94 88 PRO A C 1
ATOM 720 O O . PRO A 1 88 ? 3.001 7.774 0.975 1.00 89.94 88 PRO A O 1
ATOM 723 N N . LEU A 1 89 ? 2.458 9.377 2.444 1.00 87.62 89 LEU A N 1
ATOM 724 C CA . LEU A 1 89 ? 1.517 8.561 3.198 1.00 87.62 89 LEU A CA 1
ATOM 725 C C . LEU A 1 89 ? 0.077 8.883 2.792 1.00 87.62 89 LEU A C 1
ATOM 727 O O . LEU A 1 89 ? -0.663 9.588 3.482 1.00 87.62 89 LEU A O 1
ATOM 731 N N . ALA A 1 90 ? -0.344 8.266 1.691 1.00 87.94 90 ALA A N 1
ATOM 732 C CA . ALA A 1 90 ? -1.719 8.294 1.213 1.00 87.94 90 ALA A CA 1
ATOM 733 C C . ALA A 1 90 ? -2.598 7.274 1.966 1.00 87.94 90 ALA A C 1
ATOM 735 O O . ALA A 1 90 ? -2.359 6.062 1.924 1.00 87.94 90 ALA A O 1
ATOM 736 N N . PHE A 1 91 ? -3.647 7.752 2.646 1.00 87.31 91 PHE A N 1
ATOM 737 C CA . PHE A 1 91 ? -4.663 6.897 3.270 1.00 87.31 91 PHE A CA 1
ATOM 738 C C . PHE A 1 91 ? -6.013 7.610 3.422 1.00 87.31 91 PHE A C 1
ATOM 740 O O . PHE A 1 91 ? -6.072 8.821 3.622 1.00 87.31 91 PHE A O 1
ATOM 747 N N . ILE A 1 92 ? -7.099 6.838 3.405 1.00 81.62 92 ILE A N 1
ATOM 748 C CA . ILE A 1 92 ? -8.465 7.302 3.671 1.00 81.62 92 ILE A CA 1
ATOM 749 C C . ILE A 1 92 ? -8.964 6.650 4.964 1.00 81.62 92 ILE A C 1
ATOM 751 O O . ILE A 1 92 ? -8.766 5.459 5.210 1.00 81.62 92 ILE A O 1
ATOM 755 N N . ASN A 1 93 ? -9.620 7.445 5.807 1.00 79.62 93 ASN A N 1
ATOM 756 C CA . ASN A 1 93 ? -10.232 6.999 7.056 1.00 79.62 93 ASN A CA 1
ATOM 757 C C . ASN A 1 93 ? -11.744 6.791 6.874 1.00 79.62 93 ASN A C 1
ATOM 759 O O . ASN A 1 93 ? -12.393 7.578 6.189 1.00 79.62 93 ASN A O 1
ATOM 763 N N . ARG A 1 94 ? -12.311 5.793 7.562 1.00 71.50 94 ARG A N 1
ATOM 764 C CA . ARG A 1 94 ? -13.745 5.445 7.582 1.00 71.50 94 ARG A CA 1
ATOM 765 C C . ARG A 1 94 ? -14.305 4.974 6.243 1.00 71.50 94 ARG A C 1
ATOM 767 O O . ARG A 1 94 ? -15.511 5.049 6.027 1.00 71.50 94 ARG A O 1
ATOM 774 N N . HIS A 1 95 ? -13.442 4.503 5.354 1.00 72.88 95 HIS A N 1
ATOM 775 C CA . HIS A 1 95 ? -13.850 3.983 4.062 1.00 72.88 95 HIS A CA 1
ATOM 776 C C . HIS A 1 95 ? -12.917 2.858 3.623 1.00 72.88 95 HIS A C 1
ATOM 778 O O . HIS A 1 95 ? -11.714 2.905 3.880 1.00 72.88 95 HIS A O 1
ATOM 784 N N . ALA A 1 96 ? -13.497 1.859 2.970 1.00 75.44 96 ALA A N 1
ATOM 785 C CA . ALA A 1 96 ? -12.833 0.692 2.415 1.00 75.44 96 ALA A CA 1
ATOM 786 C C . ALA A 1 96 ? -13.431 0.477 1.011 1.00 75.44 96 ALA A C 1
ATOM 788 O O . ALA A 1 96 ? -14.549 -0.029 0.916 1.00 75.44 96 ALA A O 1
ATOM 789 N N . PRO A 1 97 ? -12.770 0.944 -0.066 1.00 73.62 97 PRO A N 1
ATOM 790 C CA . PRO A 1 97 ? -13.372 1.009 -1.402 1.00 73.62 97 PRO A CA 1
ATOM 791 C C . PRO A 1 97 ? -13.514 -0.354 -2.091 1.00 73.62 97 PRO A C 1
ATOM 793 O O . PRO A 1 97 ? -14.272 -0.468 -3.048 1.00 73.62 97 PRO A O 1
ATOM 796 N N . LEU A 1 98 ? -12.795 -1.380 -1.628 1.00 72.94 98 LEU A N 1
ATOM 797 C CA . LEU A 1 98 ? -12.896 -2.733 -2.186 1.00 72.94 98 LEU A CA 1
ATOM 798 C C . LEU A 1 98 ? -14.044 -3.498 -1.525 1.00 72.94 98 LEU A C 1
ATOM 800 O O . LEU A 1 98 ? -14.235 -3.419 -0.309 1.00 72.94 98 LEU A O 1
ATOM 804 N N . SER A 1 99 ? -14.792 -4.242 -2.328 1.00 71.19 99 SER A N 1
ATOM 805 C CA . SER A 1 99 ? -16.029 -4.901 -1.910 1.00 71.19 99 SER A CA 1
ATOM 806 C C . SER A 1 99 ? -15.837 -6.375 -1.555 1.00 71.19 99 SER A C 1
ATOM 808 O O . SER A 1 99 ? -16.464 -6.866 -0.616 1.00 71.19 99 SER A O 1
ATOM 810 N N . SER A 1 100 ? -14.961 -7.075 -2.279 1.00 73.50 100 SER A N 1
ATOM 811 C CA . SER A 1 100 ? -14.786 -8.528 -2.191 1.00 73.50 100 SER A CA 1
ATOM 812 C C . SER A 1 100 ? -13.373 -8.962 -1.786 1.00 73.50 100 SER A C 1
ATOM 814 O O . SER A 1 100 ? -13.182 -10.103 -1.366 1.00 73.50 100 SER A O 1
ATOM 816 N N . SER A 1 101 ? -12.390 -8.059 -1.833 1.00 80.31 101 SER A N 1
ATOM 817 C CA . SER A 1 101 ? -10.998 -8.331 -1.479 1.00 80.31 101 SER A CA 1
ATOM 818 C C . SER A 1 101 ? -10.430 -7.352 -0.444 1.00 80.31 101 SER A C 1
ATOM 820 O O . SER A 1 101 ? -10.938 -6.256 -0.202 1.00 80.31 101 SER A O 1
ATOM 822 N N . ALA A 1 102 ? -9.323 -7.758 0.184 1.00 86.50 102 ALA A N 1
ATOM 823 C CA . ALA A 1 102 ? -8.539 -6.883 1.057 1.00 86.50 102 ALA A CA 1
ATOM 824 C C . ALA A 1 102 ? -7.479 -6.070 0.290 1.00 86.50 102 ALA A C 1
ATOM 826 O O . ALA A 1 102 ? -6.970 -5.078 0.808 1.00 86.50 102 ALA A O 1
ATOM 827 N N . ILE A 1 103 ? -7.135 -6.497 -0.929 1.00 90.31 103 ILE A N 1
ATOM 828 C CA . ILE A 1 103 ? -6.099 -5.894 -1.771 1.00 90.31 103 ILE A CA 1
ATOM 829 C C . ILE A 1 103 ? -6.687 -5.654 -3.158 1.00 90.31 103 ILE A C 1
ATOM 831 O O . ILE A 1 103 ? -7.300 -6.542 -3.751 1.00 90.31 103 ILE A O 1
ATOM 835 N N . GLY A 1 104 ? -6.479 -4.456 -3.677 1.00 87.75 104 GLY A N 1
ATOM 836 C CA . GLY A 1 104 ? -6.868 -4.035 -5.011 1.00 87.75 104 GLY A CA 1
ATOM 837 C C . GLY A 1 104 ? -5.823 -3.099 -5.595 1.00 87.75 104 GLY A C 1
ATOM 838 O O . GLY A 1 104 ? -4.806 -2.806 -4.966 1.00 87.75 104 GLY A O 1
ATOM 839 N N . MET A 1 105 ? -6.060 -2.630 -6.809 1.00 88.31 105 MET A N 1
ATOM 840 C CA . MET A 1 105 ? -5.146 -1.770 -7.555 1.00 88.31 105 MET A CA 1
ATOM 841 C C . MET A 1 105 ? -5.937 -0.691 -8.273 1.00 88.31 105 MET A C 1
ATOM 843 O O . MET A 1 105 ? -6.956 -0.996 -8.887 1.00 88.31 105 MET A O 1
ATOM 847 N N . ILE A 1 106 ? -5.450 0.548 -8.246 1.00 85.12 106 ILE A N 1
ATOM 848 C CA . ILE A 1 106 ? -5.941 1.594 -9.145 1.00 85.12 106 ILE A CA 1
ATOM 849 C C . ILE A 1 106 ? -5.400 1.305 -10.544 1.00 85.12 106 ILE A C 1
ATOM 851 O O . ILE A 1 106 ? -4.190 1.346 -10.766 1.00 85.12 106 ILE A O 1
ATOM 855 N N . THR A 1 107 ? -6.297 1.013 -11.482 1.00 82.12 107 THR A N 1
ATOM 856 C CA . THR A 1 107 ? -5.976 0.791 -12.901 1.00 82.12 107 THR A CA 1
ATOM 857 C C . THR A 1 107 ? -6.168 2.048 -13.746 1.00 82.12 107 THR A C 1
ATOM 859 O O . THR A 1 107 ? -5.607 2.140 -14.837 1.00 82.12 107 THR A O 1
ATOM 862 N N . GLY A 1 108 ? -6.893 3.043 -13.229 1.00 72.31 108 GLY A N 1
ATOM 863 C CA . GLY A 1 108 ? -7.070 4.345 -13.862 1.00 72.31 108 GLY A CA 1
ATOM 864 C C . GLY A 1 108 ? -7.626 5.391 -12.886 1.00 72.31 108 GLY A C 1
ATOM 865 O O . GLY A 1 108 ? -8.431 5.025 -12.028 1.00 72.31 108 GLY A O 1
ATOM 866 N N . PRO A 1 109 ? -7.243 6.677 -13.002 1.00 82.81 109 PRO A N 1
ATOM 867 C CA . PRO A 1 109 ? -6.241 7.230 -13.925 1.00 82.81 109 PRO A CA 1
ATOM 868 C C . PRO A 1 109 ? -4.804 6.749 -13.635 1.00 82.81 109 PRO A C 1
ATOM 870 O O . PRO A 1 109 ? -4.458 6.444 -12.491 1.00 82.81 109 PRO A O 1
ATOM 873 N N . LEU A 1 110 ? -3.965 6.647 -14.675 1.00 88.75 110 LEU A N 1
ATOM 874 C CA . LEU A 1 110 ? -2.628 6.035 -14.583 1.00 88.75 110 LEU A CA 1
ATOM 875 C C . LEU A 1 110 ? -1.677 6.811 -13.667 1.00 88.75 110 LEU A C 1
ATOM 877 O O . LEU A 1 110 ? -0.809 6.210 -13.041 1.00 88.75 110 LEU A O 1
ATOM 881 N N . GLU A 1 111 ? -1.856 8.122 -13.546 1.00 90.25 111 GLU A N 1
ATOM 882 C CA . GLU A 1 111 ? -1.093 8.999 -12.659 1.00 90.25 111 GLU A CA 1
ATOM 883 C C . GLU A 1 111 ? -1.313 8.722 -11.162 1.00 90.25 111 GLU A C 1
ATOM 885 O O . GLU A 1 111 ? -0.526 9.190 -10.342 1.00 90.25 111 GLU A O 1
ATOM 890 N N . TYR A 1 112 ? -2.337 7.936 -10.815 1.00 85.81 112 TYR 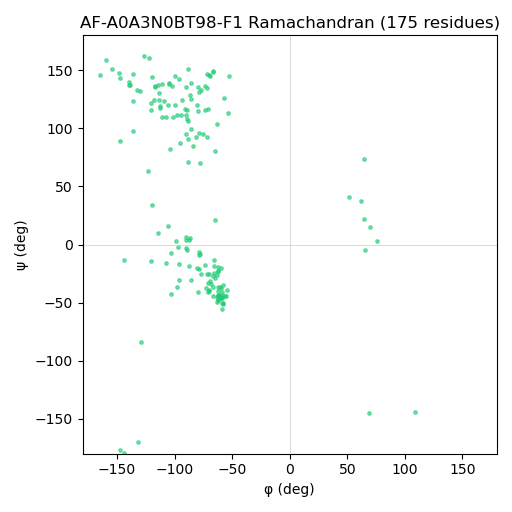A N 1
ATOM 891 C CA . TYR A 1 112 ? -2.652 7.507 -9.448 1.00 85.81 112 TYR A CA 1
ATOM 892 C C . TYR A 1 112 ? -2.497 5.992 -9.250 1.00 85.81 112 TYR A C 1
ATOM 894 O O . TYR A 1 112 ? -2.875 5.450 -8.207 1.00 85.81 112 TYR A O 1
ATOM 902 N N . LYS A 1 113 ? -1.924 5.294 -10.241 1.00 91.12 113 LYS A N 1
ATOM 903 C CA . LYS A 1 113 ? -1.689 3.846 -10.208 1.00 91.12 113 LYS A CA 1
ATOM 904 C C . LYS A 1 113 ? -0.909 3.452 -8.948 1.0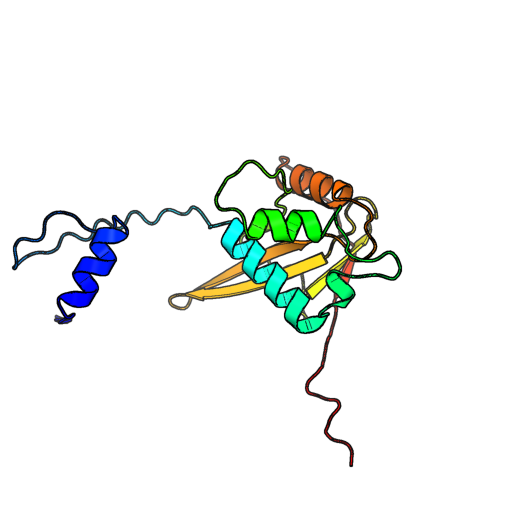0 91.12 113 LYS A C 1
ATOM 906 O O . LYS A 1 113 ? 0.249 3.834 -8.765 1.00 91.12 113 LYS A O 1
ATOM 911 N N . SER A 1 114 ? -1.579 2.712 -8.071 1.00 92.31 114 SER A N 1
ATOM 912 C CA . SER A 1 114 ? -1.114 2.314 -6.738 1.00 92.31 114 SER A CA 1
ATOM 913 C C . SER A 1 114 ? -1.902 1.093 -6.256 1.00 92.31 114 SER A C 1
ATOM 915 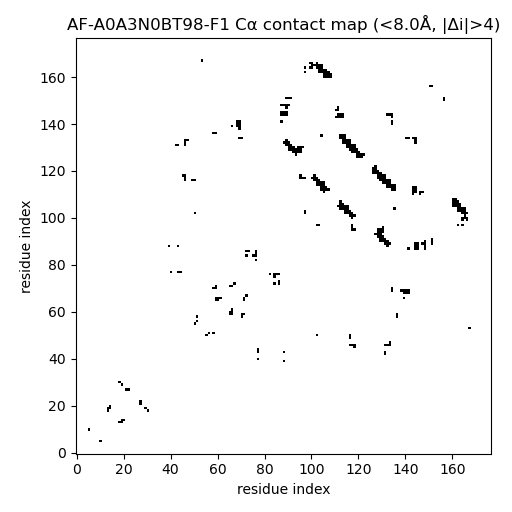O O . SER A 1 114 ? -2.994 0.808 -6.759 1.00 92.31 114 SER A O 1
ATOM 917 N N . PHE A 1 115 ? -1.354 0.349 -5.296 1.00 93.69 115 PHE A N 1
ATOM 918 C CA . PHE A 1 115 ? -2.150 -0.634 -4.563 1.00 93.69 115 PHE A CA 1
ATOM 919 C C . PHE A 1 115 ? -3.118 0.075 -3.620 1.00 93.69 115 PHE A C 1
ATOM 921 O O . PHE A 1 115 ? -2.772 1.090 -3.020 1.00 93.69 115 PHE A O 1
ATOM 928 N N . VAL A 1 116 ? -4.286 -0.528 -3.427 1.00 89.69 116 VAL A N 1
ATOM 929 C CA . VAL A 1 116 ? -5.300 -0.134 -2.448 1.00 89.69 116 VAL A CA 1
ATOM 930 C C . VAL A 1 116 ? -5.479 -1.279 -1.463 1.00 89.69 116 VAL A C 1
ATOM 932 O O . VAL A 1 116 ? -5.741 -2.409 -1.869 1.00 89.69 116 VAL A O 1
ATOM 935 N N . ILE A 1 117 ? -5.310 -1.007 -0.172 1.00 93.69 117 ILE A N 1
ATOM 936 C CA . ILE A 1 117 ? -5.385 -2.020 0.878 1.00 93.69 117 ILE A CA 1
ATOM 937 C C . ILE A 1 117 ? -6.494 -1.648 1.853 1.00 93.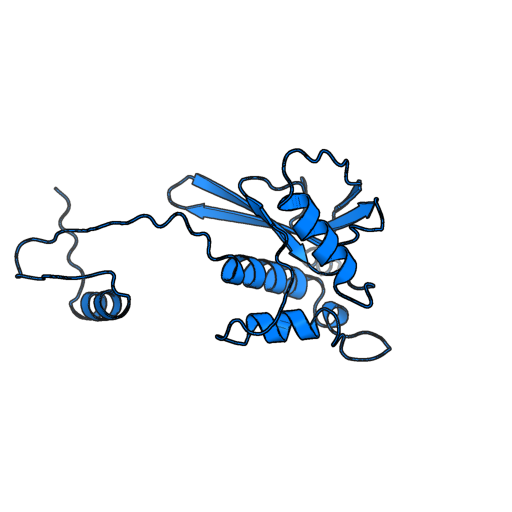69 117 ILE A C 1
ATOM 939 O O . ILE A 1 117 ? -6.396 -0.645 2.563 1.00 93.69 117 ILE A O 1
ATOM 943 N N . ASN A 1 118 ? -7.520 -2.492 1.922 1.00 88.06 118 ASN A N 1
ATOM 944 C CA . ASN A 1 118 ? -8.588 -2.390 2.904 1.00 88.06 118 ASN A CA 1
ATOM 945 C C . ASN A 1 118 ? -8.122 -2.969 4.245 1.00 88.06 118 ASN A C 1
ATOM 947 O O . ASN A 1 118 ? -7.915 -4.175 4.386 1.00 88.06 118 ASN A O 1
ATOM 951 N N . LEU A 1 119 ? -8.029 -2.122 5.266 1.00 87.81 119 LEU A N 1
ATOM 952 C CA . LEU A 1 119 ? -7.787 -2.537 6.643 1.00 87.81 119 LEU A CA 1
ATOM 953 C C . LEU A 1 119 ? -9.055 -2.335 7.466 1.00 87.81 119 LEU A C 1
ATOM 955 O O . LEU A 1 119 ? -9.570 -1.223 7.558 1.00 87.81 119 LEU A O 1
ATOM 959 N N . THR A 1 120 ? -9.538 -3.401 8.103 1.00 85.69 120 THR A N 1
ATOM 960 C CA . THR A 1 120 ? -10.674 -3.332 9.031 1.00 85.69 120 THR A CA 1
ATOM 961 C C . THR A 1 120 ? -10.251 -3.819 10.408 1.00 85.69 120 THR A C 1
ATOM 963 O O . THR A 1 120 ? -9.820 -4.959 10.566 1.00 85.69 120 THR A O 1
ATOM 966 N N . PHE A 1 121 ? -10.399 -2.963 11.415 1.00 82.75 121 PHE A N 1
ATOM 967 C CA . PHE A 1 121 ? -10.112 -3.285 12.810 1.00 82.75 121 PHE A CA 1
ATOM 968 C C . PHE A 1 121 ? -11.401 -3.267 13.620 1.00 82.75 121 PHE A C 1
ATOM 970 O O . PHE A 1 121 ? -12.144 -2.290 13.578 1.00 82.75 121 PHE A O 1
ATOM 977 N N . LYS A 1 122 ? -11.649 -4.324 14.395 1.00 81.44 122 LYS A N 1
ATOM 978 C CA . LYS A 1 122 ? -12.809 -4.400 15.288 1.00 81.44 122 LYS A CA 1
ATOM 979 C C . LYS A 1 122 ? -12.386 -4.054 16.707 1.00 81.44 122 LYS A C 1
ATOM 981 O O . LYS A 1 122 ? -11.545 -4.742 17.281 1.00 81.44 122 LYS A O 1
ATOM 986 N N . LEU A 1 123 ? -12.969 -3.006 17.284 1.00 75.81 123 LEU A N 1
ATOM 987 C CA . LEU A 1 123 ? -12.700 -2.601 18.664 1.00 75.81 123 LEU A CA 1
ATOM 988 C C . LEU A 1 123 ? -14.009 -2.244 19.370 1.00 75.81 123 LEU A C 1
ATOM 990 O O . LEU A 1 123 ? -14.745 -1.363 18.931 1.00 75.81 123 LEU A O 1
ATOM 994 N N . ASN A 1 124 ? -14.288 -2.912 20.493 1.00 75.62 124 ASN A N 1
ATOM 995 C CA . ASN A 1 124 ? -15.481 -2.682 21.319 1.00 75.62 124 ASN A CA 1
ATOM 996 C C . ASN A 1 124 ? -16.800 -2.719 20.520 1.00 75.62 124 ASN A C 1
ATOM 998 O O . ASN A 1 124 ? -17.672 -1.878 20.724 1.00 75.62 124 ASN A O 1
ATOM 1002 N N . GLY A 1 125 ? -16.921 -3.657 19.576 1.00 76.19 125 GLY A N 1
ATOM 1003 C CA . GLY A 1 125 ? -18.108 -3.801 18.724 1.00 76.19 125 GLY A CA 1
ATOM 1004 C C . GLY A 1 125 ? -18.239 -2.769 17.599 1.00 76.19 125 GLY A C 1
ATOM 1005 O O . GLY A 1 125 ? -19.227 -2.811 16.878 1.00 76.19 125 GLY A O 1
ATOM 1006 N N . ASN A 1 126 ? -17.262 -1.870 17.428 1.00 75.44 126 ASN A N 1
ATOM 1007 C CA . ASN A 1 126 ? -17.214 -0.930 16.311 1.00 75.44 126 ASN A CA 1
ATOM 1008 C C . ASN A 1 126 ? -16.169 -1.368 15.283 1.00 75.44 126 ASN A C 1
ATOM 1010 O O . ASN A 1 126 ? -15.051 -1.747 15.652 1.00 75.44 126 ASN A O 1
ATOM 1014 N N . ASP A 1 127 ? -16.523 -1.242 14.006 1.00 77.88 127 ASP A N 1
ATOM 1015 C CA . ASP A 1 127 ? -15.632 -1.508 12.883 1.00 77.88 127 ASP A CA 1
ATOM 1016 C C . ASP A 1 127 ? -14.959 -0.203 12.436 1.00 77.88 127 ASP A C 1
ATOM 1018 O O . ASP A 1 127 ? -15.610 0.796 12.126 1.00 77.88 127 ASP A O 1
ATOM 1022 N N . PHE A 1 128 ? -13.630 -0.212 12.416 1.00 81.19 128 PHE A N 1
ATOM 1023 C CA . PHE A 1 128 ? -12.794 0.883 11.944 1.00 81.19 128 PHE A CA 1
ATOM 1024 C C . PHE A 1 128 ? -12.188 0.487 10.604 1.00 81.19 128 PHE A C 1
ATOM 1026 O O . PHE A 1 128 ? -11.323 -0.388 10.549 1.00 81.19 128 PHE A O 1
ATOM 1033 N N . GLN A 1 129 ? -12.656 1.131 9.541 1.00 81.75 129 GLN A N 1
ATOM 1034 C CA . GLN A 1 129 ? -12.238 0.865 8.170 1.00 81.75 129 GLN A CA 1
ATOM 1035 C C . GLN A 1 129 ? -11.260 1.928 7.679 1.00 81.75 129 GLN A C 1
ATOM 1037 O O . GLN A 1 129 ? -11.477 3.125 7.883 1.00 81.75 129 GLN A O 1
ATOM 1042 N N . TYR A 1 130 ? -10.205 1.479 7.015 1.00 85.12 130 TYR A N 1
ATOM 1043 C CA . TYR A 1 130 ? -9.188 2.317 6.403 1.00 85.12 130 TYR A CA 1
ATOM 1044 C C . TYR A 1 130 ? -8.849 1.783 5.016 1.00 85.12 130 TYR A C 1
ATOM 1046 O O . TYR A 1 130 ? -8.808 0.569 4.814 1.00 85.12 130 TYR A O 1
ATOM 1054 N N . ALA A 1 131 ? -8.521 2.693 4.106 1.00 85.81 131 ALA A N 1
ATOM 1055 C CA . ALA A 1 131 ? -7.871 2.372 2.846 1.00 85.81 131 ALA A CA 1
ATOM 1056 C C . ALA A 1 131 ? -6.460 2.955 2.885 1.00 85.81 131 ALA A C 1
ATOM 1058 O O . ALA A 1 131 ? -6.299 4.163 3.058 1.00 85.81 131 ALA A O 1
ATOM 1059 N N . VAL A 1 132 ? -5.443 2.109 2.771 1.00 92.62 132 VAL A N 1
ATOM 1060 C CA . VAL A 1 132 ? -4.038 2.532 2.725 1.00 92.62 132 VAL A CA 1
ATOM 1061 C C . VAL A 1 132 ? -3.507 2.261 1.331 1.00 92.62 132 VAL A C 1
ATOM 1063 O O . VAL A 1 132 ? -3.791 1.203 0.770 1.00 92.62 132 VAL A O 1
ATOM 1066 N N . PHE A 1 133 ? -2.736 3.196 0.786 1.00 93.31 133 PHE A N 1
ATOM 1067 C CA . PHE A 1 133 ? -2.169 3.055 -0.546 1.00 93.31 133 PHE A CA 1
ATOM 1068 C C . PHE A 1 133 ? -0.682 2.719 -0.473 1.00 93.31 133 PHE A C 1
ATOM 1070 O O . PHE A 1 133 ? 0.052 3.264 0.351 1.00 93.31 133 PHE A O 1
ATOM 1077 N N . LEU A 1 134 ? -0.243 1.798 -1.329 1.00 95.38 134 LEU A N 1
ATOM 1078 C CA . LEU A 1 134 ? 1.165 1.420 -1.479 1.00 95.38 134 LEU A CA 1
ATOM 1079 C C . LEU A 1 134 ? 1.613 1.636 -2.931 1.00 95.38 134 LEU A C 1
ATOM 1081 O O . LEU A 1 134 ? 0.761 1.685 -3.826 1.00 95.38 134 LEU A O 1
ATOM 1085 N N . PRO A 1 135 ? 2.931 1.736 -3.196 1.00 95.06 135 PRO A N 1
ATOM 1086 C CA . PRO A 1 135 ? 3.440 1.811 -4.562 1.00 95.06 135 PRO A CA 1
ATOM 1087 C C . PRO A 1 135 ? 2.909 0.651 -5.407 1.00 95.06 135 PRO A C 1
ATOM 1089 O O . PRO A 1 135 ? 2.725 -0.452 -4.904 1.00 95.06 135 PRO A O 1
ATOM 1092 N N . HIS A 1 136 ? 2.646 0.885 -6.689 1.00 90.88 136 HIS A N 1
ATOM 1093 C CA . HIS A 1 136 ? 2.349 -0.214 -7.603 1.00 90.88 136 HIS A CA 1
ATOM 1094 C C . HIS A 1 136 ? 3.636 -1.030 -7.854 1.00 90.88 136 HIS A C 1
ATOM 1096 O O . HIS A 1 136 ? 4.713 -0.434 -7.915 1.00 90.88 136 HIS A O 1
ATOM 1102 N N . PRO A 1 137 ? 3.576 -2.364 -8.046 1.00 83.44 137 PRO A N 1
ATOM 1103 C CA . PRO A 1 137 ? 4.771 -3.201 -8.182 1.00 83.44 137 PRO A CA 1
ATOM 1104 C C . PRO A 1 137 ? 5.608 -2.853 -9.417 1.00 83.44 137 PRO A C 1
ATOM 1106 O O . PRO A 1 137 ? 6.810 -3.081 -9.415 1.00 83.44 137 PRO A O 1
ATOM 1109 N N . GLU A 1 138 ? 4.978 -2.302 -10.449 1.00 85.75 138 GLU A N 1
ATOM 1110 C CA . GLU A 1 138 ? 5.633 -1.835 -11.681 1.00 85.75 138 GLU A CA 1
ATOM 1111 C C . GLU A 1 138 ? 6.086 -0.365 -11.631 1.00 85.75 138 GLU A C 1
ATOM 1113 O O . GLU A 1 138 ? 6.644 0.123 -12.611 1.00 85.75 138 GLU A O 1
ATOM 1118 N N . ASN A 1 139 ? 5.813 0.377 -10.551 1.00 88.81 139 ASN A N 1
ATOM 1119 C CA . ASN A 1 139 ? 6.257 1.768 -10.482 1.00 88.81 139 ASN A CA 1
ATOM 1120 C C . ASN A 1 139 ? 7.774 1.821 -10.285 1.00 88.81 139 ASN A C 1
ATOM 1122 O O . ASN A 1 139 ? 8.324 1.131 -9.426 1.00 88.81 139 ASN A O 1
ATOM 1126 N N . ALA A 1 140 ? 8.424 2.693 -11.054 1.00 90.19 140 ALA A N 1
ATOM 1127 C CA . ALA A 1 140 ? 9.848 2.967 -10.912 1.00 90.19 140 ALA A CA 1
ATOM 1128 C C . ALA A 1 140 ? 10.152 3.885 -9.717 1.00 90.19 140 ALA A C 1
ATOM 1130 O O . ALA A 1 140 ? 11.248 3.820 -9.176 1.00 90.19 140 ALA A O 1
ATOM 1131 N N . ASP A 1 141 ? 9.189 4.711 -9.296 1.00 93.31 141 ASP A N 1
ATOM 1132 C CA . ASP A 1 141 ? 9.345 5.702 -8.230 1.00 93.31 141 ASP A CA 1
ATOM 1133 C C . ASP A 1 141 ? 8.040 5.911 -7.427 1.00 93.31 141 ASP A C 1
ATOM 1135 O O . ASP A 1 141 ? 7.018 5.242 -7.632 1.00 93.31 141 ASP A O 1
ATOM 1139 N N . LEU A 1 142 ? 8.076 6.843 -6.471 1.00 94.94 142 LEU A N 1
ATOM 1140 C CA . LEU A 1 142 ? 6.949 7.184 -5.597 1.00 94.94 142 LEU A CA 1
ATOM 1141 C C . LEU A 1 142 ? 6.041 8.300 -6.147 1.00 94.94 142 LEU A C 1
ATOM 1143 O O . LEU A 1 142 ? 5.140 8.739 -5.434 1.00 94.94 142 LEU A O 1
ATOM 1147 N N . SER A 1 143 ? 6.239 8.776 -7.381 1.00 95.38 143 SER A N 1
ATOM 1148 C CA . SER A 1 143 ? 5.539 9.957 -7.917 1.00 95.38 143 SER A CA 1
ATOM 1149 C C . SER A 1 143 ? 4.015 9.805 -7.920 1.00 95.38 143 SER A C 1
ATOM 1151 O O . SER A 1 143 ? 3.305 10.707 -7.476 1.00 95.38 143 SER A O 1
ATOM 1153 N N . ASN A 1 144 ? 3.503 8.641 -8.327 1.00 94.19 144 ASN A N 1
ATOM 1154 C CA . ASN A 1 144 ? 2.075 8.319 -8.278 1.00 94.19 144 ASN A CA 1
ATOM 1155 C C . ASN A 1 144 ? 1.508 8.395 -6.855 1.00 94.19 144 ASN A C 1
ATOM 1157 O O . ASN A 1 144 ? 0.404 8.894 -6.643 1.00 94.19 144 ASN A O 1
ATOM 1161 N N . LEU A 1 145 ? 2.270 7.904 -5.874 1.00 94.25 145 LEU A N 1
ATOM 1162 C CA . LEU A 1 145 ? 1.848 7.894 -4.476 1.00 94.25 145 LEU A CA 1
ATOM 1163 C C . LEU A 1 145 ? 1.884 9.308 -3.878 1.00 94.25 145 LEU A C 1
ATOM 1165 O O . LEU A 1 145 ? 0.962 9.666 -3.152 1.00 94.25 145 LEU A O 1
ATOM 1169 N N . LYS A 1 146 ? 2.879 10.130 -4.252 1.00 94.44 146 LYS A N 1
ATOM 1170 C CA . LYS A 1 146 ? 2.944 11.564 -3.909 1.00 94.44 146 LYS A CA 1
ATOM 1171 C C . LYS A 1 146 ? 1.718 12.315 -4.431 1.00 94.44 146 LYS A C 1
ATOM 1173 O O . LYS A 1 146 ? 1.016 12.958 -3.661 1.00 94.44 146 LYS A O 1
ATOM 1178 N N . ARG A 1 147 ? 1.387 12.146 -5.715 1.00 92.12 147 ARG A N 1
ATOM 1179 C CA . ARG A 1 147 ? 0.188 12.752 -6.325 1.00 92.12 147 ARG A CA 1
ATOM 1180 C C . ARG A 1 147 ? -1.102 12.313 -5.641 1.00 92.12 147 ARG A C 1
ATOM 1182 O O . ARG A 1 147 ? -2.030 13.106 -5.505 1.00 92.12 147 ARG A O 1
ATOM 1189 N N . LEU A 1 148 ? -1.179 11.050 -5.225 1.00 89.00 148 LEU A N 1
ATOM 1190 C CA . LEU A 1 148 ? -2.343 10.532 -4.516 1.00 89.00 148 LEU A CA 1
ATOM 1191 C C . LEU A 1 148 ? -2.456 11.107 -3.096 1.00 89.00 148 LEU A C 1
ATOM 1193 O O . LEU A 1 148 ? -3.554 11.443 -2.663 1.00 89.00 148 LEU A O 1
ATOM 1197 N N . GLU A 1 149 ? -1.341 11.250 -2.378 1.00 90.25 149 GLU A N 1
ATOM 1198 C CA . GLU A 1 149 ? -1.307 11.911 -1.069 1.00 90.25 149 GLU A CA 1
ATOM 1199 C C . GLU A 1 149 ? -1.746 13.377 -1.168 1.00 90.25 149 GLU A C 1
ATOM 1201 O O . GLU A 1 149 ? -2.578 13.818 -0.371 1.00 90.25 149 GLU A O 1
ATOM 1206 N N . GLU A 1 150 ? -1.242 14.109 -2.165 1.00 89.31 150 GLU A N 1
ATOM 1207 C CA . GLU A 1 150 ? -1.643 15.488 -2.461 1.00 89.31 150 GLU A CA 1
ATOM 1208 C C . GLU A 1 150 ? -3.142 15.580 -2.764 1.00 89.31 150 GLU A C 1
ATOM 1210 O O . GLU A 1 150 ? -3.832 16.430 -2.204 1.00 89.31 150 GLU A O 1
ATOM 1215 N N . LEU A 1 151 ? -3.667 14.670 -3.591 1.00 83.12 151 LEU A N 1
ATOM 1216 C CA . LEU A 1 151 ? -5.086 14.616 -3.935 1.00 83.12 151 LEU A CA 1
ATOM 1217 C C . LEU A 1 151 ? -5.973 14.368 -2.709 1.00 83.12 151 LEU A C 1
ATOM 1219 O O . LEU A 1 151 ? -6.994 15.030 -2.543 1.00 83.12 151 LEU A O 1
ATOM 1223 N N . ILE A 1 152 ? -5.602 13.403 -1.864 1.00 83.25 152 ILE A N 1
ATOM 1224 C CA . ILE A 1 152 ? -6.363 13.046 -0.658 1.00 83.25 152 ILE A CA 1
ATOM 1225 C C . ILE A 1 152 ? -6.300 14.171 0.383 1.00 83.25 152 ILE A C 1
ATOM 1227 O O . ILE A 1 152 ? -7.261 14.381 1.124 1.00 83.25 152 ILE A O 1
ATOM 1231 N N . SER A 1 153 ? -5.169 14.875 0.456 1.00 80.38 153 SER A N 1
ATOM 1232 C CA . SER A 1 153 ? -4.968 15.995 1.380 1.00 80.38 153 SER A CA 1
ATOM 1233 C C . SER A 1 153 ? -5.592 17.299 0.877 1.00 80.38 153 SER A C 1
ATOM 1235 O O . SER A 1 153 ? -5.828 18.206 1.675 1.00 80.38 153 SER A O 1
ATOM 1237 N N . GLY A 1 154 ? -5.851 17.404 -0.428 1.00 73.94 154 GLY A N 1
ATOM 1238 C CA . GLY A 1 154 ? -6.494 18.548 -1.062 1.00 73.94 154 GLY A CA 1
ATOM 1239 C C . GLY A 1 154 ? -7.970 18.687 -0.681 1.00 73.94 154 GLY A C 1
ATOM 1240 O O . GLY A 1 154 ? -8.696 17.709 -0.501 1.00 73.94 154 GLY A O 1
ATOM 1241 N N . GLU A 1 155 ? -8.445 19.926 -0.569 1.00 60.72 155 GLU A N 1
ATOM 1242 C CA . GLU A 1 155 ? -9.853 20.199 -0.281 1.00 60.72 155 GLU A CA 1
ATOM 1243 C C . GLU A 1 155 ? -10.714 20.039 -1.551 1.00 60.72 155 GLU A C 1
ATOM 1245 O O . GLU A 1 155 ? -10.421 20.614 -2.596 1.00 60.72 155 GLU A O 1
ATOM 1250 N N . ASN A 1 156 ? -11.825 19.300 -1.443 1.00 52.91 156 ASN A N 1
ATOM 1251 C CA . ASN A 1 156 ? -12.887 19.188 -2.459 1.00 52.91 156 ASN A CA 1
ATOM 1252 C C . ASN A 1 156 ? -12.500 18.598 -3.832 1.00 52.91 156 ASN A C 1
ATOM 1254 O O . ASN A 1 156 ? -13.067 18.985 -4.857 1.00 52.91 156 ASN A O 1
ATOM 1258 N N . CYS A 1 157 ? -11.620 17.599 -3.875 1.00 59.41 157 CYS A N 1
ATOM 1259 C CA . CYS A 1 157 ? -11.377 16.837 -5.101 1.00 59.41 157 CYS A CA 1
ATOM 1260 C C . CYS A 1 157 ? -12.369 15.669 -5.252 1.00 59.41 157 CYS A C 1
ATOM 1262 O O . CYS A 1 157 ? -12.537 14.855 -4.345 1.00 59.41 157 CYS A O 1
ATOM 1264 N N . LYS A 1 158 ? -13.019 15.566 -6.418 1.00 59.91 158 LYS A N 1
ATOM 1265 C CA . LYS A 1 158 ? -13.769 14.373 -6.840 1.00 59.91 158 LYS A CA 1
ATOM 1266 C C . LYS A 1 158 ? -13.040 13.744 -8.019 1.00 59.91 158 LYS A C 1
ATOM 1268 O O . LYS A 1 158 ? -12.918 14.389 -9.057 1.00 59.91 158 LYS A O 1
ATOM 1273 N N . ILE A 1 159 ? -12.563 12.517 -7.844 1.00 68.00 159 ILE A N 1
ATOM 1274 C CA . ILE A 1 159 ? -11.942 11.715 -8.901 1.00 68.00 159 ILE A CA 1
ATOM 1275 C C . ILE A 1 159 ? -12.544 10.316 -8.851 1.00 68.00 159 ILE A C 1
ATOM 1277 O O . ILE A 1 159 ? -12.636 9.719 -7.777 1.00 68.00 159 ILE A O 1
ATOM 1281 N N . ASP A 1 160 ? -12.936 9.807 -10.016 1.00 68.69 160 ASP A N 1
ATOM 1282 C CA . ASP A 1 160 ? -13.444 8.450 -10.175 1.00 68.69 160 ASP A CA 1
ATOM 1283 C C . ASP A 1 160 ? -12.280 7.505 -10.488 1.00 68.69 160 ASP A C 1
ATOM 1285 O O . ASP A 1 160 ? -11.664 7.578 -11.554 1.00 68.69 160 ASP A O 1
ATOM 1289 N N . PHE A 1 161 ? -11.970 6.616 -9.543 1.00 75.12 161 PHE A N 1
ATOM 1290 C CA . PHE A 1 161 ? -10.944 5.593 -9.721 1.00 75.12 161 PHE A CA 1
ATOM 1291 C C . PHE A 1 161 ? -11.533 4.312 -10.304 1.00 75.12 161 PHE A C 1
ATOM 1293 O O . PHE A 1 161 ? -12.550 3.801 -9.836 1.00 75.12 161 PHE A O 1
ATOM 1300 N N . GLN A 1 162 ? -10.834 3.747 -11.281 1.00 73.94 162 GLN A N 1
ATOM 1301 C CA . GLN A 1 162 ? -11.031 2.371 -11.712 1.00 73.94 162 GLN A CA 1
ATOM 1302 C C . GLN A 1 162 ? -10.180 1.464 -10.826 1.00 73.94 162 GLN A C 1
ATOM 1304 O O . GLN A 1 162 ? -8.973 1.678 -10.693 1.00 73.94 162 GLN A O 1
ATOM 1309 N N . LEU A 1 163 ? -10.817 0.468 -10.209 1.00 79.06 163 LEU A N 1
ATOM 1310 C CA . LEU A 1 163 ? -10.171 -0.473 -9.302 1.00 79.06 163 LEU A CA 1
ATOM 1311 C C . LEU A 1 163 ? -10.250 -1.892 -9.863 1.00 79.06 163 LEU A C 1
ATOM 1313 O O . LEU A 1 163 ? -11.313 -2.337 -10.293 1.00 79.06 163 LEU A O 1
ATOM 1317 N N . ALA A 1 164 ? -9.136 -2.614 -9.803 1.00 80.81 164 ALA A N 1
ATOM 1318 C CA . ALA A 1 164 ? -9.097 -4.060 -9.974 1.00 80.81 164 ALA A CA 1
ATOM 1319 C C . ALA A 1 164 ? -8.872 -4.715 -8.608 1.00 80.81 164 ALA A C 1
ATOM 1321 O O . ALA A 1 164 ? -7.869 -4.449 -7.944 1.00 80.81 164 ALA A O 1
ATOM 1322 N N . GLU A 1 165 ? -9.807 -5.554 -8.167 1.00 81.69 165 GLU A N 1
ATOM 1323 C CA . GLU A 1 165 ? -9.670 -6.326 -6.931 1.00 81.69 165 GLU A CA 1
ATOM 1324 C C . GLU A 1 165 ? -8.780 -7.552 -7.169 1.00 81.69 165 GLU A C 1
ATOM 1326 O O . GLU A 1 165 ? -8.933 -8.250 -8.170 1.00 81.69 165 GLU A O 1
ATOM 1331 N N . ILE A 1 166 ? -7.850 -7.827 -6.249 1.00 81.81 166 ILE A N 1
ATOM 1332 C CA . ILE A 1 166 ? -6.979 -8.999 -6.333 1.00 81.81 166 ILE A CA 1
ATOM 1333 C C . ILE A 1 166 ? -7.489 -10.092 -5.399 1.00 81.81 166 ILE A C 1
ATOM 1335 O O . ILE A 1 166 ? -7.397 -9.998 -4.171 1.00 81.81 166 ILE A O 1
ATOM 1339 N N . THR A 1 167 ? -8.010 -11.160 -5.991 1.00 68.19 167 THR A N 1
ATOM 1340 C CA . THR A 1 167 ? -8.503 -12.344 -5.289 1.00 68.19 167 THR A CA 1
ATOM 1341 C C . THR A 1 167 ? -7.412 -13.414 -5.233 1.00 68.19 167 THR A C 1
ATOM 1343 O O . THR A 1 167 ? -7.308 -14.290 -6.085 1.00 68.19 167 THR A O 1
ATOM 1346 N N . PHE A 1 168 ? -6.559 -13.351 -4.208 1.00 61.69 168 PHE A N 1
ATOM 1347 C CA . PHE A 1 168 ? -5.575 -14.406 -3.939 1.00 61.69 168 PHE A CA 1
ATOM 1348 C C . PHE A 1 168 ? -6.166 -15.490 -3.034 1.00 61.69 168 PHE A C 1
ATOM 1350 O O . PHE A 1 168 ? -6.073 -15.414 -1.799 1.00 61.69 168 PHE A O 1
ATOM 1357 N N . ASP A 1 169 ? -6.744 -16.508 -3.663 1.00 46.06 169 ASP A N 1
ATOM 1358 C CA . ASP A 1 169 ? -7.298 -17.696 -3.014 1.00 46.06 169 ASP A CA 1
ATOM 1359 C C . ASP A 1 169 ? -6.206 -18.776 -2.856 1.00 46.06 169 ASP A C 1
ATOM 1361 O O . ASP A 1 169 ? -6.160 -19.788 -3.548 1.00 46.06 169 ASP A O 1
ATOM 1365 N N . VAL A 1 170 ? -5.246 -18.532 -1.957 1.00 41.72 170 VAL A N 1
ATOM 1366 C CA . VAL A 1 170 ? -4.083 -19.430 -1.752 1.00 41.72 170 VAL A CA 1
ATOM 1367 C C . VAL A 1 170 ? -4.438 -20.669 -0.905 1.00 41.72 170 VAL A C 1
ATOM 1369 O O . VAL A 1 170 ? -3.642 -21.594 -0.786 1.00 41.72 170 VAL A O 1
ATOM 1372 N N . CYS A 1 171 ? -5.653 -20.754 -0.355 1.00 35.25 171 CYS A N 1
ATOM 1373 C CA . CYS A 1 171 ? -6.095 -21.920 0.424 1.00 35.25 171 CYS A CA 1
ATOM 1374 C C . CYS A 1 171 ? -6.918 -22.946 -0.377 1.00 35.25 171 CYS A C 1
ATOM 1376 O O . CYS A 1 171 ? -7.269 -23.986 0.176 1.00 35.25 171 CYS A O 1
ATOM 1378 N N . SER A 1 172 ? -7.210 -22.700 -1.656 1.00 38.31 172 SER A N 1
ATOM 1379 C CA . SER A 1 172 ? -8.138 -23.534 -2.443 1.00 38.31 172 SER A CA 1
ATOM 1380 C C . SER A 1 172 ? -7.440 -24.496 -3.415 1.00 38.31 172 SER A C 1
ATOM 1382 O O . SER A 1 172 ? -8.105 -25.345 -3.999 1.00 38.31 172 SER A O 1
ATOM 1384 N N . GLN A 1 173 ? -6.115 -24.408 -3.589 1.00 40.44 173 GLN A N 1
ATOM 1385 C CA . GLN A 1 173 ? -5.397 -25.175 -4.623 1.00 40.44 173 GLN A CA 1
ATOM 1386 C C . GLN A 1 173 ? -4.704 -26.466 -4.150 1.00 40.44 173 GLN A C 1
ATOM 1388 O O . GLN A 1 173 ? -4.118 -27.157 -4.973 1.00 40.44 173 GLN A O 1
ATOM 1393 N N . ASN A 1 174 ? -4.828 -26.860 -2.876 1.00 37.81 174 ASN A N 1
ATOM 1394 C CA . ASN A 1 174 ? -4.244 -28.120 -2.376 1.00 37.81 174 ASN A CA 1
ATOM 1395 C C . ASN A 1 174 ? -5.257 -29.251 -2.116 1.00 37.81 174 ASN A C 1
ATOM 1397 O O . ASN A 1 174 ? -4.911 -30.230 -1.464 1.00 37.81 174 ASN A O 1
ATOM 1401 N N . ASN A 1 175 ? -6.482 -29.162 -2.645 1.00 38.62 175 ASN A N 1
ATOM 1402 C CA . ASN A 1 175 ? -7.471 -30.244 -2.558 1.00 38.62 175 ASN A CA 1
ATOM 1403 C C . ASN A 1 175 ? -7.966 -30.694 -3.939 1.00 38.62 175 ASN A C 1
ATOM 1405 O O . ASN A 1 175 ? -9.150 -30.582 -4.236 1.00 38.62 175 ASN A O 1
ATOM 1409 N N . VAL A 1 176 ? -7.069 -31.231 -4.765 1.00 39.09 176 VAL A N 1
ATOM 1410 C CA . VAL A 1 176 ? -7.392 -32.223 -5.811 1.00 39.09 176 VAL A CA 1
ATOM 1411 C C . VAL A 1 176 ? -6.153 -33.128 -5.907 1.00 39.09 176 VAL A C 1
ATOM 1413 O O . VAL A 1 176 ? -5.106 -32.666 -6.342 1.00 39.09 176 VAL A O 1
ATOM 1416 N N . SER A 1 177 ? -6.116 -34.205 -5.110 1.00 36.75 177 SER A N 1
ATOM 1417 C CA . SER A 1 177 ?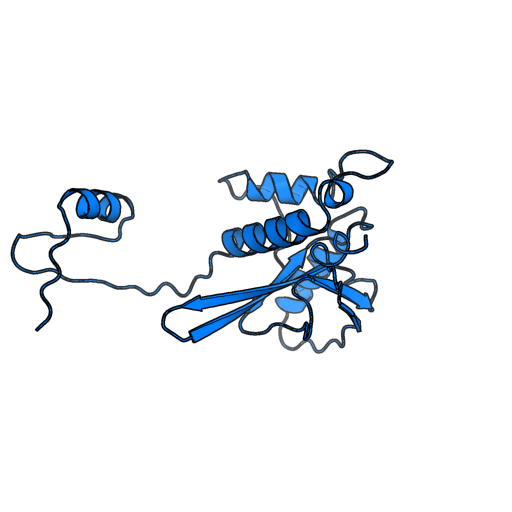 -6.392 -35.602 -5.520 1.00 36.75 177 SER A CA 1
ATOM 1418 C C . SER A 1 177 ? -5.405 -36.139 -6.550 1.00 36.75 177 SER A C 1
ATOM 1420 O O . SER A 1 177 ? -5.511 -35.728 -7.722 1.00 36.75 177 SER A O 1
#

pLDDT: mean 72.8, std 21.16, range [24.09, 95.38]

Sequence (177 aa):
MVQIKSSTQNIKALEHKGLFKNWDGGKFTLTWQQRKNIDKKALLKCAYLMVFSKIGYELIFDTCGFKNETYGVLIEYLRNSESDIDFPLAFINRHAPLSSSAIGMITGPLEYKSFVINLTFKLNGNDFQYAVFLPHPENADLSNLKRLEELISGENCKIDFQLAEITFDVCSQNNVS

Radius of gyration: 20.79 Å; Cα contacts (8 Å, |Δi|>4): 218; chains: 1; bounding box: 37×56×62 Å

Organism: NCBI:txid1268550

Foldseek 3Di:
DDDDDDDPVVVVVCVVVVQDDDDPPPDGDRPDPVPPDDPLLVVLVVQVVVVCVQCPPLQQADPVGGLCQFVVLSVVCSPDPDDPRDDQWAKDWPDQPDDPAQKKFFPPPPLQTWIWGWDWDADPNDIIIMITTGHDSPDSHCRNSNVNSCQRPDPPDDDDTDMGHDDRPVPPPPPDD